Protein AF-A0A2U1NRR4-F1 (afdb_monomer_lite)

Radius of gyration: 27.82 Å; chains: 1; bounding box: 86×65×73 Å

InterPro domains:
  IPR018203 GDP dissociation inhibitor [PTHR11787] (2-171)

Structure (mmCIF, N/CA/C/O backbone):
data_AF-A0A2U1NRR4-F1
#
_entry.id   AF-A0A2U1NRR4-F1
#
loop_
_atom_site.group_PDB
_atom_site.id
_atom_site.type_symbol
_atom_site.label_atom_id
_atom_site.label_alt_id
_atom_site.label_comp_id
_atom_site.label_asym_id
_atom_site.label_entity_id
_atom_site.label_seq_id
_atom_site.pdbx_PDB_ins_code
_atom_site.Cartn_x
_atom_site.Cartn_y
_atom_site.Cartn_z
_atom_site.occupancy
_atom_site.B_iso_or_equiv
_atom_site.auth_seq_id
_atom_site.auth_comp_id
_atom_site.auth_asym_id
_atom_site.auth_atom_id
_atom_site.pdbx_PDB_model_num
ATOM 1 N N . MET A 1 1 ? -24.653 -0.529 11.591 1.00 38.19 1 MET A N 1
ATOM 2 C CA . MET A 1 1 ? -24.290 -0.125 10.221 1.00 38.19 1 MET A CA 1
ATOM 3 C C . MET A 1 1 ? -22.820 -0.426 10.073 1.00 38.19 1 MET A C 1
ATOM 5 O O . MET A 1 1 ? -22.055 0.088 10.875 1.00 38.19 1 MET A O 1
ATOM 9 N N . ASP A 1 2 ? -22.467 -1.340 9.178 1.00 35.09 2 ASP A N 1
ATOM 10 C CA . ASP A 1 2 ? -21.089 -1.775 8.944 1.00 35.09 2 ASP A CA 1
ATOM 11 C C . ASP A 1 2 ? -20.540 -0.966 7.755 1.00 35.09 2 ASP A C 1
ATOM 13 O O . ASP A 1 2 ? -21.009 -1.171 6.633 1.00 35.09 2 ASP A O 1
ATOM 17 N N . PRO A 1 3 ? -19.670 0.042 7.964 1.00 44.41 3 PRO A N 1
ATOM 18 C CA . PRO A 1 3 ? -19.187 0.900 6.893 1.00 44.41 3 PRO A CA 1
ATOM 19 C C . PRO A 1 3 ? -18.000 0.225 6.196 1.00 44.41 3 PRO A C 1
ATOM 21 O O . PRO A 1 3 ? -16.869 0.695 6.279 1.00 44.41 3 PRO A O 1
ATOM 24 N N . SER A 1 4 ? -18.250 -0.897 5.525 1.00 48.47 4 SER A N 1
ATOM 25 C CA . SER A 1 4 ? -17.269 -1.532 4.645 1.00 48.47 4 SER A CA 1
ATOM 26 C C . SER A 1 4 ? -17.690 -1.302 3.199 1.00 48.47 4 SER A C 1
ATOM 28 O O . SER A 1 4 ? -18.737 -1.781 2.763 1.00 48.47 4 SER A O 1
ATOM 30 N N . ILE A 1 5 ? -16.892 -0.537 2.452 1.00 54.38 5 ILE A N 1
ATOM 31 C CA . ILE A 1 5 ? -17.060 -0.394 1.006 1.00 54.38 5 ILE A CA 1
ATOM 32 C C . ILE A 1 5 ? -16.056 -1.310 0.311 1.00 54.38 5 ILE A C 1
ATOM 34 O O . ILE A 1 5 ? -14.844 -1.162 0.450 1.00 54.38 5 ILE A O 1
ATOM 38 N N . THR A 1 6 ? -16.571 -2.286 -0.432 1.00 40.97 6 THR A N 1
ATOM 39 C CA . THR A 1 6 ? -15.761 -3.117 -1.326 1.00 40.97 6 THR A CA 1
ATOM 40 C C . THR A 1 6 ? -15.801 -2.474 -2.705 1.00 40.97 6 THR A C 1
ATOM 42 O O . THR A 1 6 ? -16.847 -2.464 -3.351 1.00 40.97 6 THR A O 1
ATOM 45 N N . ILE A 1 7 ? -14.680 -1.904 -3.150 1.00 46.81 7 ILE A N 1
ATOM 46 C CA . ILE A 1 7 ? -14.562 -1.368 -4.509 1.00 46.81 7 ILE A CA 1
ATOM 47 C C . ILE A 1 7 ? -14.253 -2.546 -5.433 1.00 46.81 7 ILE A C 1
ATOM 49 O O . ILE A 1 7 ? -13.128 -3.041 -5.475 1.00 46.81 7 ILE A O 1
ATOM 53 N N . THR A 1 8 ? -15.261 -3.032 -6.156 1.00 34.28 8 THR A N 1
ATOM 54 C CA . THR A 1 8 ? -15.055 -4.005 -7.233 1.00 34.28 8 THR A CA 1
ATOM 55 C C . THR A 1 8 ? -14.392 -3.308 -8.421 1.00 34.28 8 THR A C 1
ATOM 57 O O . THR A 1 8 ? -14.951 -2.318 -8.903 1.00 34.28 8 THR A O 1
ATOM 60 N N . PRO A 1 9 ? -13.243 -3.788 -8.929 1.00 43.78 9 PRO A N 1
ATOM 61 C CA . PRO A 1 9 ? -12.701 -3.272 -10.177 1.00 43.78 9 PRO A CA 1
ATOM 62 C C . PRO A 1 9 ? -13.700 -3.554 -11.307 1.00 43.78 9 PRO A C 1
ATOM 64 O O . PRO A 1 9 ? -14.216 -4.668 -11.421 1.00 43.78 9 PRO A O 1
ATOM 67 N N . SER A 1 10 ? -14.003 -2.540 -12.122 1.00 40.94 10 SER A N 1
ATOM 68 C CA . SER A 1 10 ? -14.846 -2.717 -13.308 1.00 40.94 10 SER A CA 1
ATOM 69 C C . SER A 1 10 ? -14.245 -3.778 -14.235 1.00 40.94 10 SER A C 1
ATOM 71 O O . SER A 1 10 ? -13.022 -3.807 -14.401 1.00 40.94 10 SER A O 1
ATOM 73 N N . PRO A 1 11 ? -15.071 -4.619 -14.887 1.00 45.31 11 PRO A N 1
ATOM 74 C CA . PRO A 1 11 ? -14.585 -5.475 -15.955 1.00 45.31 11 PRO A CA 1
ATOM 75 C C . PRO A 1 11 ? -14.023 -4.569 -17.053 1.00 45.31 11 PRO A C 1
ATOM 77 O O . PRO A 1 11 ? -14.716 -3.695 -17.577 1.00 45.31 11 PRO A O 1
ATOM 80 N N . VAL A 1 12 ? -12.740 -4.741 -17.358 1.00 41.00 12 VAL A N 1
ATOM 81 C CA . VAL A 1 12 ? -12.090 -4.045 -18.464 1.00 41.00 12 VAL A CA 1
ATOM 82 C C . VAL A 1 12 ? -12.722 -4.581 -19.744 1.00 41.00 12 VAL A C 1
ATOM 84 O O . VAL A 1 12 ? -12.382 -5.669 -20.205 1.00 41.00 12 VAL A O 1
ATOM 87 N N . ASN A 1 13 ? -13.677 -3.839 -20.305 1.00 44.50 13 ASN A N 1
ATOM 88 C CA . ASN A 1 13 ? -14.057 -4.038 -21.695 1.00 44.50 13 ASN A CA 1
ATOM 89 C C . ASN A 1 13 ? -12.800 -3.824 -22.536 1.00 44.50 13 ASN A C 1
ATOM 91 O O . ASN A 1 13 ? -12.160 -2.774 -22.454 1.00 44.50 13 ASN A O 1
ATOM 95 N N . SER A 1 14 ? -12.440 -4.841 -23.314 1.00 42.47 14 SER A N 1
ATOM 96 C CA . SER A 1 14 ? -11.359 -4.775 -24.289 1.00 42.47 14 SER A CA 1
ATOM 97 C C . SER A 1 14 ? -11.594 -3.556 -25.190 1.00 42.47 14 SER A C 1
ATOM 99 O O . SER A 1 14 ? -12.669 -3.469 -25.793 1.00 42.47 14 SER A O 1
ATOM 101 N N . PRO A 1 15 ? -10.657 -2.596 -25.289 1.00 42.88 15 PRO A N 1
ATOM 102 C CA . PRO A 1 15 ? -10.798 -1.543 -26.272 1.00 42.88 15 PRO A CA 1
ATOM 103 C C . PRO A 1 15 ? -10.695 -2.190 -27.650 1.00 42.88 15 PRO A C 1
ATOM 105 O O . PRO A 1 15 ? -9.814 -3.017 -27.891 1.00 42.88 15 PRO A O 1
ATOM 108 N N . SER A 1 16 ? -11.622 -1.806 -28.525 1.00 46.78 16 SER A N 1
ATOM 109 C CA . SER A 1 16 ? -11.531 -1.994 -29.969 1.00 46.78 16 SER A CA 1
ATOM 110 C C . SER A 1 16 ? -10.100 -1.745 -30.447 1.00 46.78 16 SER A C 1
ATOM 112 O O . SER A 1 16 ? -9.434 -0.828 -29.962 1.00 46.78 16 SER A O 1
ATOM 114 N N . GLU A 1 17 ? -9.656 -2.583 -31.380 1.00 48.56 17 GLU A N 1
ATOM 115 C CA . GLU A 1 17 ? -8.332 -2.555 -31.995 1.00 48.56 17 GLU A CA 1
ATOM 116 C C . GLU A 1 17 ? -7.900 -1.117 -32.353 1.00 48.56 17 GLU A C 1
ATOM 118 O O . GLU A 1 17 ? -8.705 -0.321 -32.836 1.00 48.56 17 GLU A O 1
ATOM 123 N N . ASP A 1 18 ? -6.609 -0.834 -32.130 1.00 44.69 18 ASP A N 1
ATOM 124 C CA . ASP A 1 18 ? -5.823 0.250 -32.753 1.00 44.69 18 ASP A CA 1
ATOM 125 C C . ASP A 1 18 ? -5.482 1.536 -31.959 1.00 44.69 18 ASP A C 1
ATOM 127 O O . ASP A 1 18 ? -5.162 2.568 -32.543 1.00 44.69 18 ASP A O 1
ATOM 131 N N . ILE A 1 19 ? -5.428 1.489 -30.617 1.00 43.53 19 ILE A N 1
ATOM 132 C CA . ILE A 1 19 ? -4.768 2.555 -29.806 1.00 43.53 19 ILE A CA 1
ATOM 133 C C . ILE A 1 19 ? -3.650 2.010 -28.892 1.00 43.53 19 ILE A C 1
ATOM 135 O O . ILE A 1 19 ? -2.773 2.746 -28.435 1.00 43.53 19 ILE A O 1
ATOM 139 N N . SER A 1 20 ? -3.596 0.692 -28.684 1.00 47.47 20 SER A N 1
ATOM 140 C CA . SER A 1 20 ? -2.577 0.020 -27.860 1.00 47.47 20 SER A CA 1
ATOM 141 C C . SER A 1 20 ? -1.158 0.083 -28.441 1.00 47.47 20 SER A C 1
ATOM 143 O O . SER A 1 20 ? -0.197 -0.215 -27.739 1.00 47.47 20 SER A O 1
ATOM 145 N N . ASN A 1 21 ? -1.011 0.477 -29.709 1.00 44.78 21 ASN A N 1
ATOM 146 C CA . ASN A 1 21 ? 0.288 0.592 -30.377 1.00 44.78 21 ASN A CA 1
ATOM 147 C C . ASN A 1 21 ? 1.021 1.911 -30.069 1.00 44.78 21 ASN A C 1
ATOM 149 O O . ASN A 1 21 ? 2.222 2.000 -30.314 1.00 44.78 21 ASN A O 1
ATOM 153 N N . VAL A 1 22 ? 0.336 2.923 -29.519 1.00 50.59 22 VAL A N 1
ATOM 154 C CA . VAL A 1 22 ? 0.950 4.227 -29.192 1.00 50.59 22 VAL A CA 1
ATOM 155 C C . VAL A 1 22 ? 1.532 4.240 -27.776 1.00 50.59 22 VAL A C 1
ATOM 157 O O . VAL A 1 22 ? 2.585 4.829 -27.541 1.00 50.59 22 VAL A O 1
ATOM 160 N N . PHE A 1 23 ? 0.899 3.528 -26.842 1.00 50.44 23 PHE A N 1
ATOM 161 C CA . PHE A 1 23 ? 1.363 3.399 -25.464 1.00 50.44 23 PHE A CA 1
ATOM 162 C C . PHE A 1 23 ? 1.611 1.928 -25.166 1.00 50.44 23 PHE A C 1
ATOM 164 O O . PHE A 1 23 ? 0.695 1.189 -24.810 1.00 50.44 23 PHE A O 1
ATOM 171 N N . LYS A 1 24 ? 2.864 1.494 -25.309 1.00 56.12 24 LYS A N 1
ATOM 172 C CA . LYS A 1 24 ? 3.283 0.168 -24.859 1.00 56.12 24 LYS A CA 1
ATOM 173 C C . LYS A 1 24 ? 3.300 0.167 -23.328 1.00 56.12 24 LYS A C 1
ATOM 175 O O . LYS A 1 24 ? 4.348 0.334 -22.723 1.00 56.12 24 LYS A O 1
ATOM 180 N N . VAL A 1 25 ? 2.131 0.056 -22.699 1.00 58.25 25 VAL A N 1
ATOM 181 C CA . VAL A 1 25 ? 2.028 -0.134 -21.248 1.00 58.25 25 VAL A CA 1
ATOM 182 C C . VAL A 1 25 ? 2.848 -1.378 -20.900 1.00 58.25 25 VAL A C 1
ATOM 184 O O . VAL A 1 25 ? 2.740 -2.399 -21.585 1.00 58.25 25 VAL A O 1
ATOM 187 N N . GLY A 1 26 ? 3.739 -1.262 -19.913 1.00 64.00 26 GLY A N 1
ATOM 188 C CA . GLY A 1 26 ? 4.578 -2.382 -19.496 1.00 64.00 26 GLY A CA 1
ATOM 189 C C . GLY A 1 26 ? 3.736 -3.554 -18.999 1.00 64.00 26 GLY A C 1
ATOM 190 O O . GLY A 1 26 ? 2.552 -3.406 -18.689 1.00 64.00 26 GLY A O 1
ATOM 191 N N . GLY A 1 27 ? 4.336 -4.744 -18.970 1.00 75.69 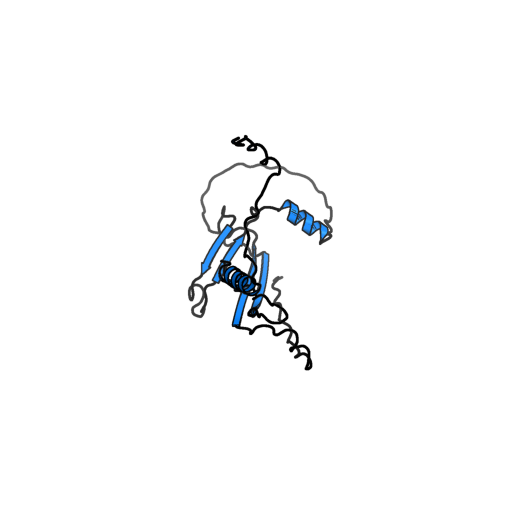27 GLY A N 1
ATOM 192 C CA . GLY A 1 27 ? 3.643 -5.945 -18.515 1.00 75.69 27 GLY A CA 1
ATOM 193 C C . GLY A 1 27 ? 3.149 -5.803 -17.073 1.00 75.69 27 GLY A C 1
ATOM 194 O O . GLY A 1 27 ? 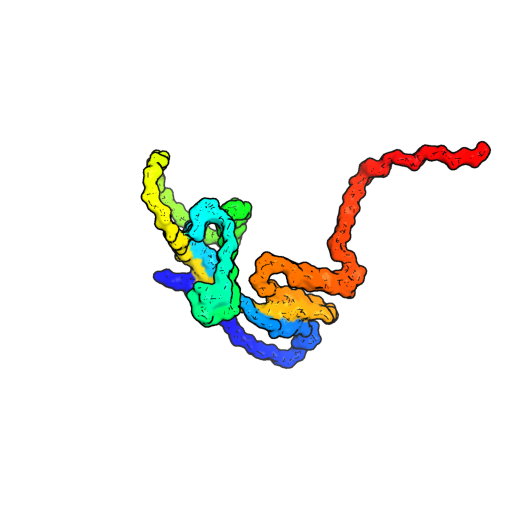3.731 -5.066 -16.275 1.00 75.69 27 GLY A O 1
ATOM 195 N N . VAL A 1 28 ? 2.077 -6.525 -16.737 1.00 80.25 28 VAL A N 1
ATOM 196 C CA . VAL A 1 28 ? 1.676 -6.714 -15.339 1.00 80.25 28 VAL A CA 1
ATOM 197 C C . VAL A 1 28 ? 2.564 -7.792 -14.716 1.00 80.25 28 VAL A C 1
ATOM 199 O O . VAL A 1 28 ? 2.517 -8.951 -15.128 1.00 80.25 28 VAL A O 1
ATOM 202 N N . SER A 1 29 ? 3.401 -7.413 -13.753 1.00 83.12 29 SER A N 1
ATOM 203 C CA . SER A 1 29 ? 4.379 -8.303 -13.109 1.00 83.12 29 SER A CA 1
ATOM 204 C C . SER A 1 29 ? 3.857 -8.944 -11.821 1.00 83.12 29 SER A C 1
ATOM 206 O O . SER A 1 29 ? 4.423 -9.918 -11.326 1.00 83.12 29 SER A O 1
ATOM 208 N N . GLY A 1 30 ? 2.743 -8.440 -11.287 1.00 88.56 30 GLY A N 1
ATOM 209 C CA . GLY A 1 30 ? 2.141 -8.939 -10.058 1.00 88.56 30 GLY A CA 1
ATOM 210 C C . GLY A 1 30 ? 0.982 -8.077 -9.574 1.00 88.56 30 GLY A C 1
ATOM 211 O O . GLY A 1 30 ? 0.457 -7.239 -10.307 1.00 88.56 30 GLY A O 1
ATOM 212 N N . LYS A 1 31 ? 0.574 -8.303 -8.323 1.00 90.38 31 LYS A N 1
ATOM 213 C CA . LYS A 1 31 ? -0.467 -7.533 -7.636 1.00 90.38 31 LYS A CA 1
ATOM 214 C C . LYS A 1 31 ? -0.051 -7.273 -6.191 1.00 90.38 31 LYS A C 1
ATOM 216 O O . LYS A 1 31 ? 0.544 -8.150 -5.565 1.00 90.38 31 LYS A O 1
ATOM 221 N N . VAL A 1 32 ? -0.423 -6.119 -5.649 1.00 91.31 32 VAL A N 1
ATOM 222 C CA . VAL A 1 32 ? -0.228 -5.756 -4.239 1.00 91.31 32 VAL A CA 1
ATOM 223 C C . VAL A 1 32 ? -1.575 -5.409 -3.620 1.00 91.31 32 VAL A C 1
ATOM 225 O O . VAL A 1 32 ? -2.383 -4.706 -4.221 1.00 91.31 32 VAL A O 1
ATOM 228 N N . ALA A 1 33 ? -1.837 -5.923 -2.420 1.00 92.44 33 ALA A N 1
ATOM 229 C CA . ALA A 1 33 ? -3.032 -5.592 -1.654 1.00 92.44 33 ALA A CA 1
ATOM 230 C C . ALA A 1 33 ? -2.719 -4.485 -0.644 1.00 92.44 33 ALA A C 1
ATOM 232 O O . ALA A 1 33 ? -1.818 -4.633 0.183 1.00 92.44 33 ALA A O 1
ATOM 233 N N . HIS A 1 34 ? -3.485 -3.400 -0.688 1.00 92.75 34 HIS A N 1
ATOM 234 C CA . HIS A 1 34 ? -3.367 -2.267 0.224 1.00 92.75 34 HIS A CA 1
ATOM 235 C C . HIS A 1 34 ? -4.601 -2.178 1.122 1.00 92.75 34 HIS A C 1
ATOM 237 O O . HIS A 1 34 ? -5.734 -2.371 0.676 1.00 92.75 34 HIS A O 1
ATOM 243 N N . GLY A 1 35 ? -4.370 -1.868 2.398 1.00 93.19 35 GLY A N 1
ATOM 244 C CA . GLY A 1 35 ? -5.413 -1.617 3.386 1.00 93.19 35 GLY A CA 1
ATOM 245 C C . GLY A 1 35 ? -5.199 -0.263 4.050 1.00 93.19 35 GLY A C 1
ATOM 246 O O . GLY A 1 35 ? -4.088 0.051 4.473 1.00 93.19 35 GLY A O 1
ATOM 247 N N . ILE A 1 36 ? -6.262 0.529 4.151 1.00 93.50 36 ILE A N 1
ATOM 248 C CA . ILE A 1 36 ? -6.278 1.796 4.884 1.00 93.50 36 ILE A CA 1
ATOM 249 C C . ILE A 1 36 ? -7.265 1.641 6.032 1.00 93.50 36 ILE A C 1
ATOM 251 O O . ILE A 1 36 ? -8.398 1.216 5.813 1.00 93.50 36 ILE A O 1
ATOM 255 N N . CYS A 1 37 ? -6.843 1.997 7.243 1.00 92.00 37 CYS A N 1
ATOM 256 C CA . CYS A 1 37 ? -7.669 1.940 8.444 1.00 92.00 37 CYS A CA 1
ATOM 257 C C . CYS A 1 37 ? -7.595 3.276 9.186 1.00 92.00 37 CYS A C 1
ATOM 259 O O . CYS A 1 37 ? -6.506 3.791 9.430 1.00 92.00 37 CYS A O 1
ATOM 261 N N . ILE A 1 38 ? -8.748 3.799 9.599 1.00 91.69 38 ILE A N 1
ATOM 262 C CA . ILE A 1 38 ? -8.851 4.927 10.528 1.00 91.69 38 ILE A CA 1
ATOM 263 C C . ILE A 1 38 ? -9.298 4.363 11.873 1.00 91.69 38 ILE A C 1
ATOM 265 O O . ILE A 1 38 ? -10.329 3.693 11.959 1.00 91.69 38 ILE A O 1
ATOM 269 N N . THR A 1 39 ? -8.535 4.627 12.930 1.00 89.38 39 THR A N 1
ATOM 270 C CA . THR A 1 39 ? -8.819 4.152 14.290 1.00 89.38 39 THR A CA 1
ATOM 271 C C . THR A 1 39 ? -9.038 5.320 15.249 1.00 89.38 39 THR A C 1
ATOM 273 O O . THR A 1 39 ? -8.512 6.413 15.049 1.00 89.38 39 THR A O 1
ATOM 276 N N . LYS A 1 40 ? -9.816 5.100 16.319 1.00 86.50 40 LYS A N 1
ATOM 277 C CA . LYS A 1 40 ? -10.020 6.114 17.377 1.00 86.50 40 LYS A CA 1
ATOM 278 C C . LYS A 1 40 ? -8.750 6.410 18.176 1.00 86.50 40 LYS A C 1
ATOM 280 O O . LYS A 1 40 ? -8.617 7.488 18.744 1.00 86.50 40 LYS A O 1
ATOM 285 N N . SER A 1 41 ? -7.856 5.431 18.266 1.00 84.50 41 SER A N 1
ATOM 286 C CA . SER A 1 41 ? -6.654 5.473 19.090 1.00 84.50 41 SER A CA 1
ATOM 287 C C . SER A 1 41 ? -5.479 4.787 18.392 1.00 84.50 41 SER A C 1
ATOM 289 O O . SER A 1 41 ? -5.649 4.070 17.404 1.00 84.50 41 SER A O 1
ATOM 291 N N . SER A 1 42 ? -4.278 5.028 18.915 1.00 83.75 42 SER A N 1
ATOM 292 C CA . SER A 1 42 ? -3.051 4.341 18.506 1.00 83.75 42 SER A CA 1
ATOM 293 C C . SER A 1 42 ? -3.055 2.881 18.971 1.00 83.75 42 SER A C 1
ATOM 295 O O . SER A 1 42 ? -3.541 2.590 20.063 1.00 83.75 42 SER A O 1
ATOM 297 N N . LEU A 1 43 ? -2.459 1.990 18.172 1.00 84.12 43 LEU A N 1
ATOM 298 C CA . LEU A 1 43 ? -2.134 0.596 18.492 1.00 84.12 43 LEU A CA 1
ATOM 299 C C . LEU A 1 43 ? -1.393 0.481 19.818 1.00 84.12 43 LEU A C 1
ATOM 301 O O . LEU A 1 43 ? -1.661 -0.437 20.582 1.00 84.12 43 LEU A O 1
ATOM 305 N N . LYS A 1 44 ? -0.494 1.430 20.097 1.00 81.25 44 LYS A N 1
ATOM 306 C CA . LYS A 1 44 ? 0.213 1.511 21.370 1.00 81.25 44 LYS A CA 1
ATOM 307 C C . LYS A 1 44 ? 0.099 2.922 21.946 1.00 81.25 44 LYS A C 1
ATOM 309 O O . LYS A 1 44 ? 0.492 3.882 21.273 1.00 81.25 44 LYS A O 1
ATOM 314 N N . PRO A 1 45 ? -0.397 3.076 23.188 1.00 78.00 45 PRO A N 1
ATOM 315 C CA . PRO A 1 45 ? -0.466 4.377 23.839 1.00 78.00 45 PRO A CA 1
ATOM 316 C C . PRO A 1 45 ? 0.878 5.111 23.768 1.00 78.00 45 PRO A C 1
ATOM 318 O O . PRO A 1 45 ? 1.935 4.500 23.919 1.00 78.00 45 PRO A O 1
ATOM 321 N N . ASN A 1 46 ? 0.829 6.423 23.536 1.00 79.19 46 ASN A N 1
ATOM 322 C CA . ASN A 1 46 ? 1.994 7.315 23.454 1.00 79.19 46 ASN A CA 1
ATOM 323 C C . ASN A 1 46 ? 2.960 7.072 22.280 1.00 79.19 46 ASN A C 1
ATOM 325 O O . ASN A 1 46 ? 4.005 7.714 22.220 1.00 79.19 46 ASN A O 1
ATOM 329 N N . ILE A 1 47 ? 2.618 6.205 21.321 1.00 81.75 47 ILE A N 1
ATOM 330 C CA . ILE A 1 47 ? 3.361 6.072 20.063 1.00 81.75 47 ILE A CA 1
ATOM 331 C C . ILE A 1 47 ? 2.556 6.723 18.943 1.00 81.75 47 ILE A C 1
ATOM 333 O O . ILE A 1 47 ? 1.423 6.319 18.670 1.00 81.75 47 ILE A O 1
ATOM 337 N N . SER A 1 48 ? 3.135 7.745 18.309 1.00 80.56 48 SER A N 1
ATOM 338 C CA . SER A 1 48 ? 2.526 8.448 17.180 1.00 80.56 48 SER A CA 1
ATOM 339 C C . SER A 1 48 ? 2.695 7.661 15.885 1.00 80.56 48 SER A C 1
ATOM 341 O O . SER A 1 48 ? 1.708 7.442 15.196 1.00 80.56 48 SER A O 1
ATOM 343 N N . SER A 1 49 ? 3.893 7.174 15.570 1.00 87.25 49 SER A N 1
ATOM 344 C CA . SER A 1 49 ? 4.150 6.346 14.391 1.00 87.25 49 SER A CA 1
ATOM 345 C C . SER A 1 49 ? 4.829 5.033 14.760 1.00 87.25 49 SER A C 1
ATOM 347 O O . SER A 1 49 ? 5.747 4.993 15.577 1.00 87.25 49 SER A O 1
ATOM 349 N N . CYS A 1 50 ? 4.367 3.935 14.168 1.00 88.94 50 CYS A N 1
ATOM 350 C CA . CYS A 1 50 ? 5.018 2.638 14.307 1.00 88.94 50 CYS A CA 1
ATOM 351 C C . CYS A 1 50 ? 4.823 1.789 13.057 1.00 88.94 50 CYS A C 1
ATOM 353 O O . CYS A 1 50 ? 3.827 1.920 12.347 1.00 88.94 50 CYS A O 1
ATOM 355 N N . LEU A 1 51 ? 5.787 0.905 12.820 1.00 90.75 51 LEU A N 1
ATOM 356 C CA . LEU A 1 51 ? 5.708 -0.130 11.806 1.00 90.75 51 LEU A CA 1
ATOM 357 C C . LEU A 1 51 ? 5.571 -1.483 12.501 1.00 90.75 51 LEU A C 1
ATOM 359 O O . LEU A 1 51 ? 6.405 -1.845 13.331 1.00 90.75 51 LEU A O 1
ATOM 363 N N . VAL A 1 52 ? 4.535 -2.230 12.139 1.00 91.31 52 VAL A N 1
ATOM 364 C CA . VAL A 1 52 ? 4.330 -3.613 12.570 1.00 91.31 52 VAL A CA 1
ATOM 365 C C . VAL A 1 52 ? 4.469 -4.519 11.356 1.00 91.31 52 VAL A C 1
ATOM 367 O O . VAL A 1 52 ? 3.901 -4.247 10.299 1.00 91.31 52 VAL A O 1
ATOM 370 N N . ILE A 1 53 ? 5.238 -5.593 11.509 1.00 93.56 53 ILE A N 1
ATOM 371 C CA . ILE A 1 53 ? 5.517 -6.553 10.444 1.00 93.56 53 ILE A CA 1
ATOM 372 C C . ILE A 1 53 ? 4.976 -7.904 10.885 1.00 93.56 53 ILE A C 1
ATOM 374 O O . ILE A 1 53 ? 5.346 -8.408 11.944 1.00 93.56 53 ILE A O 1
ATOM 378 N N . TYR A 1 54 ? 4.129 -8.490 10.049 1.00 94.31 54 TYR A N 1
ATOM 379 C CA . TYR A 1 54 ? 3.606 -9.840 10.201 1.00 94.31 54 TYR A CA 1
ATOM 380 C C . TYR A 1 54 ? 4.258 -10.736 9.143 1.00 94.31 54 TYR A C 1
ATOM 382 O O . TYR A 1 54 ? 3.835 -10.694 7.984 1.00 94.31 54 TYR A O 1
ATOM 390 N N . PRO A 1 55 ? 5.286 -11.534 9.493 1.00 95.19 55 PRO A N 1
ATOM 391 C CA . PRO A 1 55 ? 5.953 -12.439 8.556 1.00 95.19 55 PRO A CA 1
ATOM 392 C C . PRO A 1 55 ? 4.994 -13.478 7.947 1.00 95.19 55 PRO A C 1
ATOM 394 O O . PRO A 1 55 ? 3.901 -13.689 8.488 1.00 95.19 55 PRO A O 1
ATOM 397 N N . PRO A 1 56 ? 5.393 -14.183 6.872 1.00 95.00 56 PRO A N 1
ATOM 398 C CA . PRO A 1 56 ? 4.593 -15.260 6.305 1.00 95.00 56 PRO A CA 1
ATOM 399 C C . PRO A 1 56 ? 4.210 -16.282 7.376 1.00 95.00 56 PRO A C 1
ATOM 401 O O . PRO A 1 56 ? 5.032 -16.657 8.216 1.00 95.00 56 PRO A O 1
ATOM 404 N N . ARG A 1 57 ? 2.962 -16.745 7.320 1.00 95.25 57 ARG A N 1
ATOM 405 C CA . ARG A 1 57 ? 2.361 -17.714 8.250 1.00 95.25 57 ARG A CA 1
ATOM 406 C C . ARG A 1 57 ? 2.186 -17.238 9.702 1.00 95.25 57 ARG A C 1
ATOM 408 O O . ARG A 1 57 ? 1.899 -18.064 10.563 1.00 95.25 57 ARG A O 1
ATOM 415 N N . SER A 1 58 ? 2.350 -15.943 9.998 1.00 95.81 58 SER A N 1
ATOM 416 C CA . SER A 1 58 ? 2.205 -15.415 11.370 1.00 95.81 58 SER A CA 1
ATOM 417 C C . SER A 1 58 ? 0.759 -15.118 11.781 1.00 95.81 58 SER A C 1
ATOM 419 O O . SER A 1 58 ? 0.428 -15.277 12.954 1.00 95.81 58 SER A O 1
ATOM 421 N N . LEU A 1 59 ? -0.103 -14.706 10.843 1.00 92.62 59 LEU A N 1
ATOM 422 C CA . LEU A 1 59 ? -1.520 -14.424 11.110 1.00 92.62 59 LEU A CA 1
ATOM 423 C C . LEU A 1 59 ? -2.426 -15.603 10.745 1.00 92.62 59 LEU A C 1
ATOM 425 O O . LEU A 1 59 ? -3.339 -15.937 11.496 1.00 92.62 59 LEU A O 1
ATOM 429 N N . TYR A 1 60 ? -2.158 -16.242 9.604 1.00 91.94 60 TYR A N 1
ATOM 430 C CA . TYR A 1 60 ? -2.911 -17.391 9.098 1.00 91.94 60 TYR A CA 1
ATOM 431 C C . TYR A 1 60 ? -1.949 -18.411 8.481 1.00 91.94 60 TYR A C 1
ATOM 433 O O . TYR A 1 60 ? -0.968 -17.989 7.866 1.00 91.94 60 TYR A O 1
ATOM 441 N N . PRO A 1 61 ? -2.219 -19.729 8.564 1.00 92.69 61 PRO A N 1
ATOM 442 C CA . PRO A 1 61 ? -1.354 -20.754 7.971 1.00 92.69 61 PRO A CA 1
ATOM 443 C C . PRO A 1 61 ? -1.072 -20.553 6.474 1.00 92.69 61 PRO A C 1
ATOM 445 O O . PRO A 1 61 ? 0.041 -20.817 6.027 1.00 92.69 61 PRO A O 1
ATOM 448 N N . ASP A 1 62 ? -2.044 -20.019 5.730 1.00 94.31 62 ASP A N 1
ATOM 449 C CA . ASP A 1 62 ? -1.965 -19.823 4.276 1.00 94.31 62 ASP A CA 1
ATOM 450 C C . ASP A 1 62 ? -1.363 -18.465 3.868 1.00 94.31 62 ASP A C 1
ATOM 452 O O . ASP A 1 62 ? -1.269 -18.141 2.684 1.00 94.31 62 ASP A O 1
ATOM 456 N N . GLN A 1 63 ? -0.945 -17.637 4.832 1.00 91.38 63 GLN A N 1
ATOM 457 C CA . GLN A 1 63 ? -0.338 -16.336 4.559 1.00 91.38 63 GLN A CA 1
ATOM 458 C C . GLN A 1 63 ? 1.044 -16.517 3.903 1.00 91.38 63 GLN A C 1
ATOM 460 O O . GLN A 1 63 ? 2.052 -16.699 4.591 1.00 91.38 63 GLN A O 1
ATOM 465 N N . ALA A 1 64 ? 1.098 -16.430 2.572 1.00 90.81 64 ALA A N 1
ATOM 466 C CA . ALA A 1 64 ? 2.322 -16.621 1.790 1.00 90.81 64 ALA A CA 1
ATOM 467 C C . ALA A 1 64 ? 3.293 -15.422 1.827 1.00 90.81 64 ALA A C 1
ATOM 469 O O . ALA A 1 64 ? 4.492 -15.603 1.621 1.00 90.81 64 ALA A O 1
ATOM 470 N N . THR A 1 65 ? 2.802 -14.209 2.100 1.00 90.06 65 THR A N 1
ATOM 471 C CA . THR A 1 65 ? 3.582 -12.959 2.054 1.00 90.06 65 THR A CA 1
ATOM 472 C C . THR A 1 65 ? 3.584 -12.225 3.397 1.00 90.06 65 THR A C 1
ATOM 474 O O . THR A 1 65 ? 2.688 -12.398 4.225 1.00 90.06 65 THR A O 1
ATOM 477 N N . SER A 1 66 ? 4.602 -11.394 3.634 1.00 91.88 66 SER A N 1
ATOM 478 C CA . SER A 1 66 ? 4.623 -10.497 4.796 1.00 91.88 66 SER A CA 1
ATOM 479 C C . SER A 1 66 ? 3.550 -9.415 4.668 1.00 91.88 66 SER A C 1
ATOM 481 O O . SER A 1 66 ? 3.359 -8.865 3.584 1.00 91.88 66 SER A O 1
ATOM 483 N N . ILE A 1 67 ? 2.899 -9.069 5.779 1.00 92.69 67 ILE A N 1
ATOM 484 C CA . ILE A 1 67 ? 1.990 -7.919 5.867 1.00 92.69 67 ILE A CA 1
ATOM 485 C C . ILE A 1 67 ? 2.664 -6.827 6.689 1.00 92.69 67 ILE A C 1
ATOM 487 O O . ILE A 1 67 ? 3.196 -7.084 7.770 1.00 92.69 67 ILE A O 1
ATOM 491 N N . TRP A 1 68 ? 2.617 -5.605 6.173 1.00 92.06 68 TRP A N 1
ATOM 492 C CA . TRP A 1 68 ? 3.250 -4.435 6.765 1.00 92.06 68 TRP A CA 1
ATOM 493 C C . TRP A 1 68 ? 2.165 -3.443 7.160 1.00 92.06 68 TRP A C 1
ATOM 495 O O . TRP A 1 68 ? 1.319 -3.084 6.342 1.00 92.06 68 TRP A O 1
ATOM 505 N N . VAL A 1 69 ? 2.174 -3.012 8.416 1.00 92.25 69 VAL A N 1
ATOM 506 C CA . VAL A 1 69 ? 1.205 -2.053 8.949 1.00 92.25 69 VAL A CA 1
ATOM 507 C C . VAL A 1 69 ? 1.963 -0.834 9.439 1.00 92.25 69 VAL A C 1
ATOM 509 O O . VAL A 1 69 ? 2.656 -0.895 10.453 1.00 92.25 69 VAL A O 1
ATOM 512 N N . LEU A 1 70 ? 1.827 0.273 8.713 1.00 91.31 70 LEU A N 1
ATOM 513 C CA . LEU A 1 70 ? 2.353 1.570 9.112 1.00 91.31 70 LEU A CA 1
ATOM 514 C C . LEU A 1 70 ? 1.238 2.381 9.770 1.00 91.31 70 LEU A C 1
ATOM 516 O O . LEU A 1 70 ? 0.281 2.789 9.114 1.00 91.31 70 LEU A O 1
ATOM 520 N N . GLN A 1 71 ? 1.370 2.630 11.066 1.00 90.44 71 GLN A N 1
ATOM 521 C CA . GLN A 1 71 ? 0.502 3.561 11.763 1.00 90.44 71 GLN A CA 1
ATOM 522 C C . GLN A 1 71 ? 1.091 4.966 11.711 1.00 90.44 71 GLN A C 1
ATOM 524 O O . GLN A 1 71 ? 2.261 5.167 12.039 1.00 90.44 71 GLN A O 1
ATOM 529 N N . LEU A 1 72 ? 0.240 5.942 11.400 1.00 89.19 72 LEU A N 1
ATOM 530 C CA . LEU A 1 72 ? 0.555 7.362 11.451 1.00 89.19 72 LEU A CA 1
ATOM 531 C C . LEU A 1 72 ? -0.448 8.064 12.371 1.00 89.19 72 LEU A C 1
ATOM 533 O O . LEU A 1 72 ? -1.653 8.062 12.132 1.00 89.19 72 LEU A O 1
ATOM 537 N N . GLY A 1 73 ? 0.051 8.631 13.460 1.00 82.81 73 GLY A N 1
ATOM 538 C CA . GLY A 1 73 ? -0.715 9.403 14.428 1.00 82.81 73 GLY A CA 1
ATOM 539 C C . GLY A 1 73 ? -0.693 10.889 14.093 1.00 82.81 73 GLY A C 1
ATOM 540 O O . GLY A 1 73 ? 0.146 11.369 13.334 1.00 82.81 73 GLY A O 1
ATOM 541 N N . SER A 1 74 ? -1.576 11.656 14.728 1.00 72.44 74 SER A N 1
ATOM 542 C CA . SER A 1 74 ? -1.816 13.066 14.387 1.00 72.44 74 SER A CA 1
ATOM 543 C C . SER A 1 74 ? -0.691 14.057 14.737 1.00 72.44 74 SER A C 1
ATOM 545 O O . SER A 1 74 ? -0.956 15.253 14.814 1.00 72.44 74 SER A O 1
ATOM 547 N N . ASN A 1 75 ? 0.508 13.575 15.074 1.00 67.38 75 ASN A N 1
ATOM 548 C CA . ASN A 1 75 ? 1.676 14.409 15.378 1.00 67.38 75 ASN A CA 1
ATOM 549 C C . ASN A 1 75 ? 2.504 14.704 14.113 1.00 67.38 75 ASN A C 1
ATOM 551 O O . ASN A 1 75 ? 3.222 15.694 14.071 1.00 67.38 75 ASN A O 1
ATOM 555 N N . ILE A 1 76 ? 2.348 13.899 13.055 1.00 60.41 76 ILE A N 1
ATOM 556 C CA . ILE A 1 76 ? 2.861 14.259 11.730 1.00 60.41 76 ILE A CA 1
ATOM 557 C C . ILE A 1 76 ? 2.147 15.549 11.324 1.00 60.41 76 ILE A C 1
ATOM 559 O O . ILE A 1 76 ? 0.919 15.612 11.344 1.00 60.41 76 ILE A O 1
ATOM 563 N N . ALA A 1 77 ? 2.945 16.597 11.136 1.00 56.03 77 ALA A N 1
ATOM 564 C CA . ALA A 1 77 ? 2.530 17.986 11.045 1.00 56.03 77 ALA A CA 1
ATOM 565 C C . ALA A 1 77 ? 1.322 18.203 10.115 1.00 56.03 77 ALA A C 1
ATOM 567 O O . ALA A 1 77 ? 1.133 17.470 9.154 1.00 56.03 77 ALA A O 1
ATOM 568 N N . GLU A 1 78 ? 0.568 19.274 10.399 1.00 55.56 78 GLU A N 1
ATOM 569 C CA . GLU A 1 78 ? -0.499 19.854 9.561 1.00 55.56 78 GLU A CA 1
ATOM 570 C C . GLU A 1 78 ? -1.960 19.512 9.884 1.00 55.56 78 GLU A C 1
ATOM 572 O O . GLU A 1 78 ? -2.837 19.635 9.035 1.00 55.56 78 GLU A O 1
ATOM 577 N N . LYS A 1 79 ? -2.303 19.251 11.151 1.00 59.06 79 LYS A N 1
ATOM 578 C CA . LYS A 1 79 ? -3.719 19.275 11.583 1.00 59.06 79 LYS A CA 1
ATOM 579 C C . LYS A 1 79 ? -4.465 20.550 11.144 1.00 59.06 79 LYS A C 1
ATOM 581 O O . LYS A 1 79 ? -5.635 20.478 10.794 1.00 59.06 79 LYS A O 1
ATOM 586 N N . LYS A 1 80 ? -3.782 21.703 11.145 1.00 64.12 80 LYS A N 1
ATOM 587 C CA . LYS A 1 80 ? -4.344 22.991 10.702 1.00 64.12 80 LYS A CA 1
ATOM 588 C C . LYS A 1 80 ? -4.531 23.061 9.183 1.00 64.12 80 LYS A C 1
ATOM 590 O O . LYS A 1 80 ? -5.598 23.468 8.742 1.00 64.12 80 LYS A O 1
ATOM 595 N N . SER A 1 81 ? -3.537 22.646 8.393 1.00 68.94 81 SER A N 1
ATOM 596 C CA . SER A 1 81 ? -3.639 22.671 6.927 1.00 68.94 81 SER A CA 1
ATOM 597 C C . SER A 1 81 ? -4.639 21.639 6.417 1.00 68.94 81 SER A C 1
ATOM 599 O O . SER A 1 81 ? -5.388 21.924 5.491 1.00 68.94 81 SER A O 1
ATOM 601 N N . LEU A 1 82 ? -4.716 20.472 7.062 1.00 68.06 82 LEU A N 1
ATOM 602 C CA . LEU A 1 82 ? -5.679 19.433 6.714 1.00 68.06 82 LEU A CA 1
ATOM 603 C C . LEU A 1 82 ? -7.113 19.875 7.030 1.00 68.06 82 LEU A C 1
ATOM 605 O O . LEU A 1 82 ? -7.988 19.694 6.193 1.00 68.06 82 LEU A O 1
ATOM 609 N N . HIS A 1 83 ? -7.345 20.526 8.176 1.00 66.31 83 HIS A N 1
ATOM 610 C CA . HIS A 1 83 ? -8.649 21.123 8.490 1.00 66.31 83 HIS A CA 1
ATOM 611 C C . HIS A 1 83 ? -9.035 22.200 7.465 1.00 66.31 83 HIS A C 1
ATOM 613 O O . HIS A 1 83 ? -10.136 22.163 6.929 1.00 66.31 83 HIS A O 1
ATOM 619 N N . ALA A 1 84 ? -8.108 23.097 7.110 1.00 76.25 84 ALA A N 1
ATOM 620 C CA . ALA A 1 84 ? -8.348 24.127 6.097 1.00 76.25 84 ALA A CA 1
ATOM 621 C C . ALA A 1 84 ? -8.627 23.541 4.698 1.00 76.25 84 ALA A C 1
ATOM 623 O O . ALA A 1 84 ? -9.502 24.026 3.982 1.00 76.25 84 ALA A O 1
ATOM 624 N N . ALA A 1 85 ? -7.912 22.483 4.305 1.00 75.12 85 ALA A N 1
ATOM 625 C CA . ALA A 1 85 ? -8.158 21.777 3.050 1.00 75.12 85 ALA A CA 1
ATOM 626 C C . ALA A 1 85 ? -9.522 21.072 3.058 1.00 75.12 85 ALA A C 1
ATOM 628 O O . ALA A 1 85 ? -10.242 21.130 2.065 1.00 75.12 85 ALA A O 1
ATOM 629 N N . MET A 1 86 ? -9.904 20.444 4.174 1.00 77.94 86 MET A N 1
ATOM 630 C CA . MET A 1 86 ? -11.208 19.794 4.315 1.00 77.94 86 MET A CA 1
ATOM 631 C C . MET A 1 86 ? -12.362 20.794 4.263 1.00 77.94 86 MET A C 1
ATOM 633 O O . MET A 1 86 ? -13.306 20.545 3.522 1.00 77.94 86 MET A O 1
ATOM 637 N N . ASP A 1 87 ? -12.272 21.922 4.968 1.00 78.25 87 ASP A N 1
ATOM 638 C CA . ASP A 1 87 ? -13.306 22.969 4.936 1.00 78.25 87 ASP A CA 1
ATOM 639 C C . ASP A 1 87 ? -13.454 23.589 3.535 1.00 78.25 87 ASP A C 1
ATOM 641 O O . ASP A 1 87 ? -14.548 23.971 3.124 1.00 78.25 87 ASP A O 1
ATOM 645 N N . SER A 1 88 ? -12.350 23.672 2.783 1.00 79.00 88 SER A N 1
ATOM 646 C CA . SER A 1 88 ? -12.341 24.136 1.389 1.00 79.00 88 SER A CA 1
ATOM 647 C C . SER A 1 88 ? -12.983 23.127 0.428 1.00 79.00 88 SER A C 1
ATOM 649 O O . SER A 1 88 ? -13.721 23.507 -0.481 1.00 79.00 88 SER A O 1
ATOM 651 N N . LEU A 1 89 ? -12.717 21.832 0.622 1.00 79.38 89 LEU A N 1
ATOM 652 C CA . LEU A 1 89 ? -13.211 20.761 -0.250 1.00 79.38 89 LEU A CA 1
ATOM 653 C C . LEU A 1 89 ? -14.648 20.336 0.076 1.00 79.38 89 LEU A C 1
ATOM 655 O O . LEU A 1 89 ? -15.370 19.879 -0.811 1.00 79.38 89 LEU A O 1
ATOM 659 N N . PHE A 1 90 ? -15.065 20.473 1.333 1.00 72.56 90 PHE A N 1
ATOM 660 C CA . PHE A 1 90 ? -16.347 19.994 1.825 1.00 72.56 90 PHE A CA 1
ATOM 661 C C . PHE A 1 90 ? -17.010 21.073 2.682 1.00 72.56 90 PHE A C 1
ATOM 663 O O . PHE A 1 90 ? -16.539 21.403 3.766 1.00 72.56 90 PHE A O 1
ATOM 670 N N . SER A 1 91 ? -18.166 21.580 2.246 1.00 65.81 91 SER A N 1
ATOM 671 C CA . SER A 1 91 ? -19.035 22.358 3.133 1.00 65.81 91 SER A CA 1
ATOM 672 C C . SER A 1 91 ? -19.675 21.421 4.152 1.00 65.81 91 SER A C 1
ATOM 674 O O . SER A 1 91 ? -20.724 20.822 3.908 1.00 65.81 91 SER A O 1
ATOM 676 N N . VAL A 1 92 ? -19.027 21.267 5.304 1.00 62.06 92 VAL A N 1
ATOM 677 C CA . VAL A 1 92 ? -19.647 20.635 6.465 1.00 62.06 92 VAL A CA 1
ATOM 678 C C . VAL A 1 92 ? -20.689 21.614 6.994 1.00 62.06 92 VAL A C 1
ATOM 680 O O . VAL A 1 92 ? -20.350 22.668 7.522 1.00 62.06 92 VAL A O 1
ATOM 683 N N . HIS A 1 93 ? -21.973 21.286 6.851 1.00 53.94 93 HIS A N 1
ATOM 684 C CA . HIS A 1 93 ? -23.021 21.993 7.582 1.00 53.94 93 HIS A CA 1
ATOM 685 C C . HIS A 1 93 ? -22.868 21.662 9.072 1.00 53.94 93 HIS A C 1
ATOM 687 O O . HIS A 1 93 ? -23.424 20.677 9.560 1.00 53.94 93 HIS A O 1
ATOM 693 N N . THR A 1 94 ? -22.087 22.460 9.801 1.00 48.69 94 THR A N 1
ATOM 694 C CA . THR A 1 94 ? -22.107 22.456 11.263 1.00 48.69 94 THR A CA 1
ATOM 695 C C . THR A 1 94 ? -23.454 23.017 11.686 1.00 48.69 94 THR A C 1
ATOM 697 O O . THR A 1 94 ? -23.699 24.218 11.596 1.00 48.69 94 THR A O 1
ATOM 700 N N . LEU A 1 95 ? -24.372 22.135 12.076 1.00 46.41 95 LEU A N 1
ATOM 701 C CA . LEU A 1 95 ? -25.587 22.549 12.755 1.00 46.41 95 LEU A CA 1
ATOM 702 C C . LEU A 1 95 ? -25.159 23.143 14.100 1.00 46.41 95 LEU A C 1
ATOM 704 O O . LEU A 1 95 ? -24.838 22.409 15.033 1.00 46.41 95 LEU A O 1
ATOM 708 N N . ASP A 1 96 ? -25.117 24.471 14.164 1.00 43.91 96 ASP A N 1
ATOM 709 C CA . ASP A 1 96 ? -25.043 25.210 15.414 1.00 43.91 96 ASP A CA 1
ATOM 710 C C . ASP A 1 96 ? -26.202 24.758 16.302 1.00 43.91 96 ASP A C 1
ATOM 712 O O . ASP A 1 96 ? -27.378 25.011 16.035 1.00 43.91 96 ASP A O 1
ATOM 716 N N . THR A 1 97 ? -25.883 24.081 17.393 1.00 40.16 97 THR A N 1
ATOM 717 C CA . THR A 1 97 ? -26.713 24.139 18.589 1.00 40.16 97 THR A CA 1
ATOM 718 C C . THR A 1 97 ? -25.761 24.305 19.751 1.00 40.16 97 THR A C 1
ATOM 720 O O . THR A 1 97 ? -25.216 23.353 20.304 1.00 40.16 97 THR A O 1
ATOM 723 N N . ALA A 1 98 ? -25.504 25.579 20.030 1.00 46.56 98 ALA A N 1
ATOM 724 C CA . ALA A 1 98 ? -24.983 26.028 21.295 1.00 46.56 98 ALA A CA 1
ATOM 725 C C . ALA A 1 98 ? -25.882 25.487 22.408 1.00 46.56 98 ALA A C 1
ATOM 727 O O . ALA A 1 98 ? -27.066 25.795 22.425 1.00 46.56 98 ALA A O 1
ATOM 728 N N . ASP A 1 99 ? -25.297 24.729 23.327 1.00 37.22 99 ASP A N 1
ATOM 729 C CA . ASP A 1 99 ? -25.615 24.860 24.738 1.00 37.22 99 ASP A CA 1
ATOM 730 C C . ASP A 1 99 ? -24.331 24.659 25.544 1.00 37.22 99 ASP A C 1
ATOM 732 O O . ASP A 1 99 ? -23.510 23.771 25.310 1.00 37.22 99 ASP A O 1
ATOM 736 N N . SER A 1 100 ? -24.123 25.616 26.431 1.00 45.06 100 SER A N 1
ATOM 737 C CA . SER A 1 100 ? -22.901 25.925 27.149 1.00 45.06 100 SER A CA 1
ATOM 738 C C . SER A 1 100 ? -22.662 25.064 28.391 1.00 45.06 100 SER A C 1
ATOM 740 O O . SER A 1 100 ? -23.595 24.678 29.084 1.00 45.06 100 SER A O 1
ATOM 742 N N . SER A 1 101 ? -21.373 24.975 28.736 1.00 41.69 101 SER A N 1
ATOM 743 C CA . SER A 1 101 ? -20.791 24.819 30.079 1.00 41.69 101 SER A CA 1
ATOM 744 C C . SER A 1 101 ? -20.975 23.486 30.814 1.00 41.69 101 SER A C 1
ATOM 746 O O . SER A 1 101 ? -22.049 23.183 31.311 1.00 41.69 101 SER A O 1
ATOM 748 N N . SER A 1 102 ? -19.861 22.812 31.097 1.00 33.94 102 SER A N 1
ATOM 749 C CA . SER A 1 102 ? -19.170 23.029 32.375 1.00 33.94 102 SER A CA 1
ATOM 750 C C . SER A 1 102 ? -17.754 22.456 32.330 1.00 33.94 102 SER A C 1
ATOM 752 O O . SER A 1 102 ? -17.527 21.313 31.944 1.00 33.94 102 SER A O 1
ATOM 754 N N . THR A 1 103 ? -16.806 23.301 32.722 1.00 37.44 103 THR A N 1
ATOM 755 C CA . THR A 1 103 ? -15.496 22.955 33.270 1.00 37.44 103 THR A CA 1
ATOM 756 C C . THR A 1 103 ? -15.604 21.757 34.207 1.00 37.44 103 THR A C 1
ATOM 758 O O . THR A 1 103 ? -16.481 21.774 35.056 1.00 37.44 103 THR A O 1
ATOM 761 N N . ASP A 1 104 ? -14.700 20.785 34.087 1.00 33.25 104 ASP A N 1
ATOM 762 C CA . ASP A 1 104 ? -14.063 20.173 35.252 1.00 33.25 104 ASP A CA 1
ATOM 763 C C . ASP A 1 104 ? -12.711 19.587 34.841 1.00 33.25 104 ASP A C 1
ATOM 765 O O . ASP A 1 104 ? -12.576 18.573 34.156 1.00 33.25 104 ASP A O 1
ATOM 769 N N . GLN A 1 105 ? -11.691 20.327 35.254 1.00 44.66 105 GLN A N 1
ATOM 770 C CA . GLN A 1 105 ? -10.326 19.881 35.421 1.00 44.66 105 GLN A CA 1
ATOM 771 C C . GLN A 1 105 ? -10.304 18.921 36.616 1.00 44.66 105 GLN A C 1
ATOM 773 O O . GLN A 1 105 ? -10.624 19.326 37.730 1.00 44.66 105 GLN A O 1
ATOM 778 N N . ALA A 1 106 ? -9.899 17.671 36.404 1.00 37.34 106 ALA A N 1
ATOM 779 C CA . ALA A 1 106 ? -9.499 16.781 37.485 1.00 37.34 106 ALA A CA 1
ATOM 780 C C . ALA A 1 106 ? -8.149 16.157 37.133 1.00 37.34 106 ALA A C 1
ATOM 782 O O . ALA A 1 106 ? -8.027 15.343 36.217 1.00 37.34 106 ALA A O 1
ATOM 783 N N . ASP A 1 107 ? -7.141 16.622 37.863 1.00 34.34 107 ASP A N 1
ATOM 784 C CA . ASP A 1 107 ? -5.809 16.050 37.946 1.00 34.34 107 ASP A CA 1
ATOM 785 C C . ASP A 1 107 ? -5.848 14.579 38.384 1.00 34.34 107 ASP A C 1
ATOM 787 O O . ASP A 1 107 ? -6.634 14.180 39.239 1.00 34.34 107 ASP A O 1
ATOM 791 N N . SER A 1 108 ? -4.924 13.820 37.795 1.00 47.38 108 SER A N 1
ATOM 792 C CA . SER A 1 108 ? -4.156 12.711 38.368 1.00 47.38 108 SER A CA 1
ATOM 793 C C . SER A 1 108 ? -4.753 11.918 39.544 1.00 47.38 108 SER A C 1
ATOM 795 O O . SER A 1 108 ? -4.740 12.350 40.696 1.00 47.38 108 SER A O 1
ATOM 797 N N . ALA A 1 109 ? -5.072 10.652 39.270 1.00 35.03 109 ALA A N 1
ATOM 798 C CA . ALA A 1 109 ? -4.834 9.571 40.218 1.00 35.03 109 ALA A CA 1
ATOM 799 C C . ALA A 1 109 ? -4.353 8.331 39.452 1.00 35.03 109 ALA A C 1
ATOM 801 O O . ALA A 1 109 ? -5.067 7.761 38.628 1.00 35.03 109 ALA A O 1
ATOM 802 N N . GLU A 1 110 ? -3.109 7.939 39.714 1.00 48.38 110 GLU A N 1
ATOM 803 C CA . GLU A 1 110 ? -2.533 6.676 39.276 1.00 48.38 110 GLU A CA 1
ATOM 804 C C . GLU A 1 110 ? -3.373 5.494 39.784 1.00 48.38 110 GLU A C 1
ATOM 806 O O . GLU A 1 110 ? -3.553 5.316 40.988 1.00 48.38 110 GLU A O 1
ATOM 811 N N . ALA A 1 111 ? -3.820 4.630 38.873 1.00 37.06 111 ALA A N 1
ATOM 812 C CA . ALA A 1 111 ? -4.117 3.236 39.178 1.00 37.06 111 ALA A CA 1
ATOM 813 C C . ALA A 1 111 ? -3.931 2.392 37.913 1.00 37.06 111 ALA A C 1
ATOM 815 O O . ALA A 1 111 ? -4.626 2.551 36.913 1.00 37.06 111 ALA A O 1
ATOM 816 N N . LYS A 1 112 ? -2.941 1.501 37.985 1.00 44.09 112 LYS A N 1
ATOM 817 C CA . LYS A 1 112 ? -2.681 0.399 37.060 1.00 44.09 112 LYS A CA 1
ATOM 818 C C . LYS A 1 112 ? -3.968 -0.307 36.616 1.00 44.09 112 LYS A C 1
ATOM 820 O O . LYS A 1 112 ? -4.612 -0.953 37.434 1.00 44.09 112 LYS A O 1
ATOM 825 N N . ASP A 1 113 ? -4.191 -0.343 35.311 1.00 38.69 113 ASP A N 1
ATOM 826 C CA . ASP A 1 113 ? -4.346 -1.606 34.592 1.00 38.69 113 ASP A CA 1
ATOM 827 C C . ASP A 1 113 ? -3.882 -1.391 33.149 1.00 38.69 113 ASP A C 1
ATOM 829 O O . ASP A 1 113 ? -4.480 -0.641 32.381 1.00 38.69 113 ASP A O 1
ATOM 833 N N . SER A 1 114 ? -2.746 -1.983 32.787 1.00 51.34 114 SER A N 1
ATOM 834 C CA . SER A 1 114 ? -2.239 -1.974 31.417 1.00 51.34 114 SER A CA 1
ATOM 835 C C . SER A 1 114 ? -2.976 -3.039 30.611 1.00 51.34 114 SER A C 1
ATOM 837 O O . SER A 1 114 ? -2.365 -3.983 30.108 1.00 51.34 114 SER A O 1
ATOM 839 N N . THR A 1 115 ? -4.297 -2.934 30.524 1.00 54.66 115 THR A N 1
ATOM 840 C CA . THR A 1 115 ? -5.044 -3.674 29.519 1.00 54.66 115 THR A CA 1
ATOM 841 C C . THR A 1 115 ? -4.777 -2.966 28.195 1.00 54.66 115 THR A C 1
ATOM 843 O O . THR A 1 115 ? -5.217 -1.843 27.962 1.00 54.66 115 THR A O 1
ATOM 846 N N . GLU A 1 116 ? -3.954 -3.579 27.344 1.00 56.56 116 GLU A N 1
ATOM 847 C CA . GLU A 1 116 ? -3.693 -3.114 25.981 1.00 56.56 116 GLU A CA 1
ATOM 848 C C . GLU A 1 116 ? -5.007 -3.191 25.189 1.00 56.56 116 GLU A C 1
ATOM 850 O O . GLU A 1 116 ? -5.362 -4.216 24.605 1.00 56.56 116 GLU A O 1
ATOM 855 N N . VAL A 1 117 ? -5.805 -2.123 25.249 1.00 70.50 117 VAL A N 1
ATOM 856 C CA . VAL A 1 117 ? -7.090 -2.059 24.556 1.00 70.50 117 VAL A CA 1
ATOM 857 C C . VAL A 1 117 ? -6.813 -1.888 23.068 1.00 70.50 117 VAL A C 1
ATOM 859 O O . VAL A 1 117 ? -6.349 -0.839 22.621 1.00 70.50 117 VAL A O 1
ATOM 862 N N . LYS A 1 118 ? -7.124 -2.929 22.290 1.00 84.00 118 LYS A N 1
ATOM 863 C CA . LYS A 1 118 ? -7.082 -2.896 20.826 1.00 84.00 118 LYS A CA 1
ATOM 864 C C . LYS A 1 118 ? -7.830 -1.654 20.304 1.00 84.00 118 LYS A C 1
ATOM 866 O O . LYS A 1 118 ? -8.973 -1.431 20.717 1.00 84.00 118 LYS A O 1
ATOM 871 N N . PRO A 1 119 ? -7.250 -0.869 19.377 1.00 86.25 119 PRO A N 1
ATOM 872 C CA . PRO A 1 119 ? -7.912 0.322 18.860 1.00 86.25 119 PRO A CA 1
ATOM 873 C C . PRO A 1 119 ? -9.265 0.022 18.227 1.00 86.25 119 PRO A C 1
ATOM 875 O O . PRO A 1 119 ? -9.435 -0.969 17.513 1.00 86.25 119 PRO A O 1
ATOM 878 N N . THR A 1 120 ? -10.224 0.921 18.438 1.00 89.69 120 THR A N 1
ATOM 879 C CA . THR A 1 120 ? -11.522 0.850 17.760 1.00 89.69 120 THR A CA 1
ATOM 880 C C . THR A 1 120 ? -11.373 1.302 16.309 1.00 89.69 120 THR A C 1
ATOM 882 O O . THR A 1 120 ? -10.955 2.436 16.062 1.00 89.69 120 THR A O 1
ATOM 885 N N . LEU A 1 121 ? -11.742 0.435 15.362 1.00 91.44 121 LEU A N 1
ATOM 886 C CA . LEU A 1 121 ? -11.823 0.760 13.938 1.00 91.44 121 LEU A CA 1
ATOM 887 C C . LEU A 1 121 ? -13.012 1.697 13.685 1.00 91.44 121 LEU A C 1
ATOM 889 O O . LEU A 1 121 ? -14.132 1.404 14.098 1.0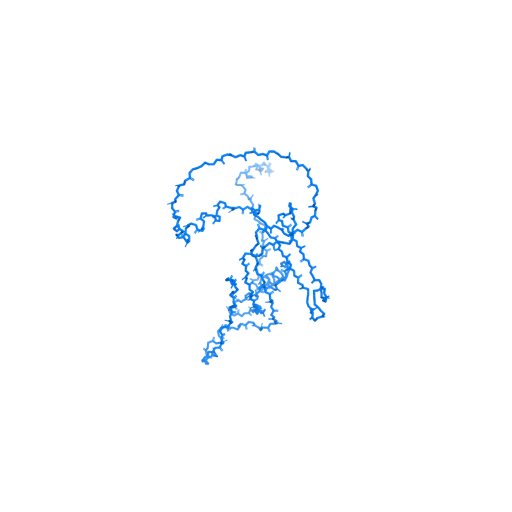0 91.44 121 LEU A O 1
ATOM 893 N N . LEU A 1 122 ? -12.759 2.822 13.022 1.00 91.50 122 LEU A N 1
ATOM 894 C CA . LEU A 1 122 ? -13.779 3.777 12.585 1.00 91.50 122 LEU A CA 1
ATOM 895 C C . LEU A 1 122 ? -14.170 3.551 11.128 1.00 91.50 122 LEU A C 1
ATOM 897 O O . LEU A 1 122 ? -15.344 3.638 10.783 1.00 91.50 122 LEU A O 1
ATOM 901 N N . TRP A 1 123 ? -13.172 3.290 10.287 1.00 94.50 123 TRP A N 1
ATOM 902 C CA . TRP A 1 123 ? -13.345 3.120 8.852 1.00 94.50 123 TRP A CA 1
ATOM 903 C C . TRP A 1 123 ? -12.200 2.295 8.275 1.00 94.50 123 TRP A C 1
ATOM 905 O O . TRP A 1 123 ? -11.065 2.398 8.752 1.00 94.50 123 TRP A O 1
ATOM 915 N N . SER A 1 124 ? -12.483 1.514 7.237 1.00 91.88 124 SER A N 1
ATOM 916 C CA . SER A 1 124 ? -11.453 0.852 6.448 1.00 91.88 124 SER A CA 1
ATOM 917 C C . SER A 1 124 ? -11.803 0.794 4.965 1.00 91.88 124 SER A C 1
ATOM 919 O 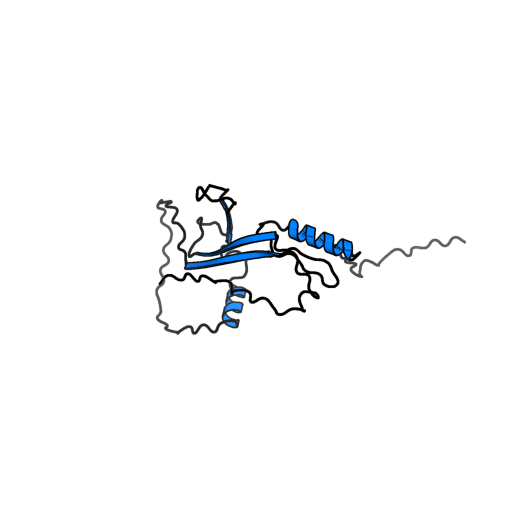O . SER A 1 124 ? -12.971 0.762 4.578 1.00 91.88 124 SER A O 1
ATOM 921 N N . ALA A 1 125 ? -10.764 0.734 4.140 1.00 93.31 125 ALA A N 1
ATOM 922 C CA . ALA A 1 125 ? -10.860 0.389 2.730 1.00 93.31 125 ALA A CA 1
ATOM 923 C C . ALA A 1 125 ? -9.737 -0.571 2.350 1.00 93.31 125 ALA A C 1
ATOM 925 O O . ALA A 1 125 ? -8.629 -0.496 2.887 1.00 93.31 125 ALA A O 1
ATOM 926 N N . LEU A 1 126 ? -10.034 -1.461 1.408 1.00 93.56 126 LEU A N 1
ATOM 927 C CA . LEU A 1 126 ? -9.078 -2.392 0.831 1.00 93.56 126 LEU A CA 1
ATOM 928 C C . LEU A 1 126 ? -9.133 -2.280 -0.689 1.00 93.56 126 LEU A C 1
ATOM 930 O O . LEU A 1 126 ? -10.219 -2.209 -1.266 1.00 93.56 126 LEU A O 1
ATOM 934 N N . TYR A 1 127 ? -7.970 -2.286 -1.330 1.00 92.12 127 TYR A N 1
ATOM 935 C CA . TYR A 1 127 ? -7.870 -2.332 -2.784 1.00 92.12 127 TYR A CA 1
ATOM 936 C C . TYR A 1 127 ? -6.666 -3.160 -3.219 1.00 92.12 127 TYR A C 1
ATOM 938 O O . TYR A 1 127 ? -5.721 -3.372 -2.460 1.00 92.12 127 TYR A O 1
ATOM 946 N N . ILE A 1 128 ? -6.724 -3.645 -4.455 1.00 93.12 128 ILE A N 1
ATOM 947 C CA . ILE A 1 128 ? -5.639 -4.388 -5.085 1.00 93.12 128 ILE A CA 1
ATOM 948 C C . ILE A 1 128 ? -5.105 -3.532 -6.224 1.00 93.12 128 ILE A C 1
ATOM 950 O O . ILE A 1 128 ? -5.873 -3.058 -7.060 1.00 93.12 128 ILE A O 1
ATOM 954 N N . GLN A 1 129 ? -3.796 -3.334 -6.234 1.00 91.88 129 GLN A N 1
ATOM 955 C CA . GLN A 1 129 ? -3.071 -2.610 -7.260 1.00 91.88 129 GLN A CA 1
ATOM 956 C C . GLN A 1 129 ? -2.295 -3.594 -8.131 1.00 91.88 129 GLN A C 1
ATOM 958 O O . GLN A 1 129 ? -1.588 -4.458 -7.616 1.00 91.88 129 GLN A O 1
ATOM 963 N N . ASP A 1 130 ? -2.404 -3.441 -9.447 1.00 91.06 130 ASP A N 1
ATOM 964 C CA . ASP A 1 130 ? -1.575 -4.184 -10.392 1.00 91.06 130 ASP A CA 1
ATOM 965 C C . ASP A 1 130 ? -0.185 -3.557 -10.455 1.00 91.06 130 ASP A C 1
ATOM 967 O O . ASP A 1 130 ? -0.055 -2.335 -10.555 1.00 91.06 130 ASP A O 1
ATOM 971 N N . LEU A 1 131 ? 0.846 -4.400 -10.397 1.00 88.81 131 LEU A N 1
ATOM 972 C CA . LEU A 1 131 ? 2.223 -3.972 -10.593 1.00 88.81 131 LEU A CA 1
ATOM 973 C C . LEU A 1 131 ? 2.488 -3.866 -12.085 1.00 88.81 131 LEU A C 1
ATOM 975 O O . LEU A 1 131 ? 2.648 -4.875 -12.768 1.00 88.81 131 LEU A O 1
ATOM 979 N N . ILE A 1 132 ? 2.482 -2.636 -12.581 1.00 86.88 132 ILE A N 1
ATOM 980 C CA . ILE A 1 132 ? 2.749 -2.315 -13.977 1.00 86.88 132 ILE A CA 1
ATOM 981 C C . ILE A 1 132 ? 4.220 -1.946 -14.090 1.00 86.88 132 ILE A C 1
ATOM 983 O O . ILE A 1 132 ? 4.706 -1.049 -13.395 1.00 86.88 132 ILE A O 1
ATOM 987 N N . GLU A 1 133 ? 4.926 -2.628 -14.981 1.00 83.25 133 GLU A N 1
ATOM 988 C CA . GLU A 1 133 ? 6.312 -2.303 -15.279 1.00 83.25 133 GLU A CA 1
ATOM 989 C C . GLU A 1 133 ? 6.422 -0.980 -16.050 1.00 83.25 133 GLU A C 1
ATOM 991 O O . GLU A 1 133 ? 5.594 -0.634 -16.899 1.00 83.25 133 GLU A O 1
ATOM 996 N N . GLY A 1 134 ? 7.486 -0.231 -15.767 1.00 78.25 134 GLY A N 1
ATOM 997 C CA . GLY A 1 134 ? 7.852 0.915 -16.587 1.00 78.25 134 GLY A CA 1
ATOM 998 C C . GLY A 1 134 ? 8.299 0.466 -17.976 1.00 78.25 134 GLY A C 1
ATOM 999 O O . GLY A 1 134 ? 8.840 -0.626 -18.159 1.00 78.25 134 GLY A O 1
ATOM 1000 N N . SER A 1 135 ? 8.096 1.318 -18.971 1.00 79.88 135 SER A N 1
ATOM 1001 C CA . SER A 1 135 ? 8.549 1.072 -20.334 1.00 79.88 135 SER A CA 1
ATOM 1002 C C . SER A 1 135 ? 9.212 2.323 -20.889 1.00 79.88 135 SER A C 1
ATOM 1004 O O . SER A 1 135 ? 8.877 3.451 -20.524 1.00 79.88 135 SER A O 1
ATOM 1006 N N . MET A 1 136 ? 10.172 2.115 -21.785 1.00 71.62 136 MET A N 1
ATOM 1007 C CA . MET A 1 136 ? 10.877 3.209 -22.430 1.00 71.62 136 MET A CA 1
ATOM 1008 C C . MET A 1 136 ? 10.813 3.041 -23.943 1.00 71.62 136 MET A C 1
ATOM 1010 O O . MET A 1 136 ? 11.539 2.226 -24.519 1.00 71.62 136 MET A O 1
ATOM 1014 N N . GLY A 1 137 ? 9.926 3.815 -24.564 1.00 73.50 137 GLY A N 1
ATOM 1015 C CA . GLY A 1 137 ? 9.793 3.970 -26.010 1.00 73.50 137 GLY A CA 1
ATOM 1016 C C . GLY A 1 137 ? 9.746 5.457 -26.386 1.00 73.50 137 GLY A C 1
ATOM 1017 O O . GLY A 1 137 ? 10.333 6.271 -25.677 1.00 73.50 137 GLY A O 1
ATOM 1018 N N . PRO A 1 138 ? 9.031 5.836 -27.462 1.00 78.06 138 PRO A N 1
ATOM 1019 C CA . PRO A 1 138 ? 8.764 7.244 -27.785 1.00 78.06 138 PRO A CA 1
ATOM 1020 C C . PRO A 1 138 ? 8.061 8.003 -26.648 1.00 78.06 138 PRO A C 1
ATOM 1022 O O . PRO A 1 138 ? 8.181 9.217 -26.539 1.00 78.06 138 PRO A O 1
ATOM 1025 N N . VAL A 1 139 ? 7.339 7.270 -25.798 1.00 79.50 139 VAL A N 1
ATOM 1026 C CA . VAL A 1 139 ? 6.759 7.741 -24.542 1.00 79.50 139 VAL A CA 1
ATOM 1027 C C . VAL A 1 139 ? 7.377 6.929 -23.405 1.00 79.50 139 VAL A C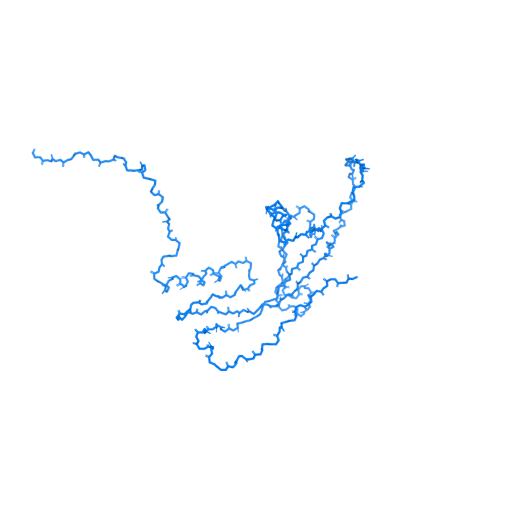 1
ATOM 1029 O O . VAL A 1 139 ? 7.571 5.716 -23.533 1.00 79.50 139 VAL A O 1
ATOM 1032 N N . VAL A 1 140 ? 7.694 7.600 -22.299 1.00 79.00 140 VAL A N 1
ATOM 1033 C CA . VAL A 1 140 ? 8.203 6.970 -21.077 1.00 79.00 140 VAL A CA 1
ATOM 1034 C C . VAL A 1 140 ? 7.034 6.692 -20.138 1.00 79.00 140 VAL A C 1
ATOM 1036 O O . VAL A 1 140 ? 6.257 7.597 -19.835 1.00 79.00 140 VAL A O 1
ATOM 1039 N N . THR A 1 141 ? 6.925 5.458 -19.650 1.00 80.69 141 THR A N 1
ATOM 1040 C CA . THR A 1 141 ? 5.999 5.095 -18.571 1.00 80.69 141 THR A CA 1
ATOM 1041 C C . THR A 1 141 ? 6.784 4.690 -17.331 1.00 80.69 141 THR A C 1
ATOM 1043 O O . THR A 1 141 ? 7.743 3.922 -17.408 1.00 80.69 141 THR A O 1
ATOM 1046 N N . THR A 1 142 ? 6.380 5.203 -16.172 1.00 81.12 142 THR A N 1
ATOM 1047 C CA . THR A 1 142 ? 6.986 4.864 -14.879 1.00 81.12 142 THR A CA 1
ATOM 1048 C C . THR A 1 142 ? 6.302 3.642 -14.267 1.00 81.12 142 THR A C 1
ATOM 1050 O O . THR A 1 142 ? 5.089 3.495 -14.439 1.00 81.12 142 THR A O 1
ATOM 1053 N N . PRO A 1 143 ? 7.036 2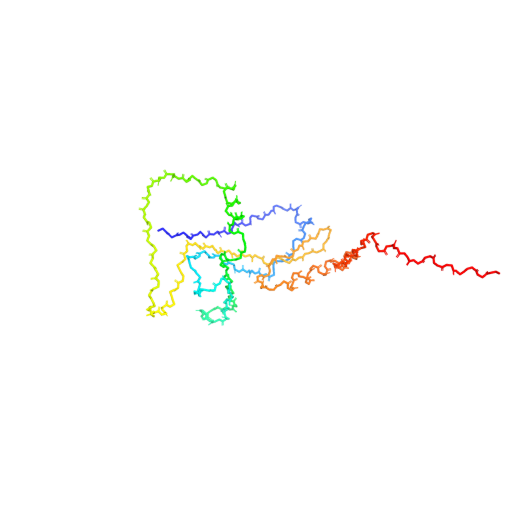.781 -13.539 1.00 82.06 143 PRO A N 1
ATOM 1054 C CA . PRO A 1 143 ? 6.422 1.662 -12.840 1.00 82.06 143 PRO A CA 1
ATOM 1055 C C . PRO A 1 143 ? 5.459 2.154 -11.752 1.00 82.06 143 PRO A C 1
ATOM 1057 O O . PRO A 1 143 ? 5.646 3.227 -11.173 1.00 82.06 143 PRO A O 1
ATOM 1060 N N . THR A 1 144 ? 4.431 1.365 -11.456 1.00 85.81 144 THR A N 1
ATOM 1061 C CA . THR A 1 144 ? 3.576 1.604 -10.282 1.00 85.81 144 THR A CA 1
ATOM 1062 C C . THR A 1 144 ? 4.348 1.362 -8.980 1.00 85.81 144 THR A C 1
ATOM 1064 O O . THR A 1 144 ? 5.269 0.546 -8.985 1.00 85.81 144 THR A O 1
ATOM 1067 N N . PRO A 1 145 ? 3.945 1.984 -7.852 1.00 84.50 145 PRO A N 1
ATOM 1068 C CA . PRO A 1 145 ? 4.459 1.631 -6.530 1.00 84.50 145 PRO A CA 1
ATOM 1069 C C . PRO A 1 145 ? 4.435 0.116 -6.284 1.00 84.50 145 PRO A C 1
ATOM 1071 O O . PRO A 1 145 ? 3.428 -0.540 -6.541 1.00 84.50 145 PRO A O 1
ATOM 1074 N N . ASP A 1 146 ? 5.548 -0.419 -5.791 1.00 82.44 146 ASP A N 1
ATOM 1075 C CA . ASP A 1 146 ? 5.819 -1.853 -5.614 1.00 82.44 146 ASP A CA 1
ATOM 1076 C C . ASP A 1 146 ? 5.280 -2.432 -4.291 1.00 82.44 146 ASP A C 1
ATOM 1078 O O . ASP A 1 146 ? 5.350 -3.638 -4.053 1.00 82.44 146 ASP A O 1
ATOM 1082 N N . GLY A 1 147 ? 4.735 -1.575 -3.424 1.00 81.25 147 GLY A N 1
ATOM 1083 C CA . GLY A 1 147 ? 4.281 -1.940 -2.082 1.00 81.25 147 GLY A CA 1
ATOM 1084 C C . GLY A 1 147 ? 5.410 -2.074 -1.058 1.00 81.25 147 GLY A C 1
ATOM 1085 O O . GLY A 1 147 ? 5.153 -2.480 0.079 1.00 81.25 147 GLY A O 1
ATOM 1086 N N . ASN A 1 148 ? 6.649 -1.748 -1.429 1.00 82.62 148 ASN A N 1
ATOM 1087 C CA . ASN A 1 148 ? 7.785 -1.743 -0.523 1.00 82.62 148 ASN A CA 1
ATOM 1088 C C . ASN A 1 148 ? 7.798 -0.462 0.326 1.00 82.62 148 ASN A C 1
ATOM 1090 O O . ASN A 1 148 ? 7.347 0.602 -0.092 1.00 82.62 148 ASN A O 1
ATOM 1094 N N . LEU A 1 149 ? 8.338 -0.550 1.542 1.00 79.31 149 LEU A N 1
ATOM 1095 C CA . LEU A 1 149 ? 8.506 0.618 2.420 1.00 79.31 149 LEU A CA 1
ATOM 1096 C C . LEU A 1 149 ? 9.699 1.486 2.024 1.00 79.31 149 LEU A C 1
ATOM 1098 O O . LEU A 1 149 ? 9.787 2.639 2.443 1.00 79.31 149 LEU A O 1
ATOM 1102 N N . ASN A 1 150 ? 10.644 0.918 1.279 1.00 83.06 150 ASN A N 1
ATOM 1103 C CA . ASN A 1 150 ? 11.786 1.654 0.765 1.00 83.06 150 ASN A CA 1
ATOM 1104 C C . ASN A 1 150 ? 11.566 2.027 -0.701 1.00 83.06 150 ASN A C 1
ATOM 1106 O O . ASN A 1 150 ? 10.836 1.362 -1.425 1.00 83.06 150 ASN A O 1
ATOM 1110 N N . TYR A 1 151 ? 12.253 3.080 -1.129 1.00 85.69 151 TYR A N 1
ATOM 1111 C CA . TYR A 1 151 ? 12.149 3.609 -2.484 1.00 85.69 151 TYR A CA 1
ATOM 1112 C C . TYR A 1 151 ? 13.249 3.083 -3.414 1.00 85.69 151 TYR A C 1
ATOM 1114 O O . TYR A 1 151 ? 13.466 3.668 -4.469 1.00 85.69 151 TYR A O 1
ATOM 1122 N N . ASN A 1 152 ? 13.981 2.024 -3.049 1.00 88.25 152 ASN A N 1
ATOM 1123 C CA . ASN A 1 152 ? 15.180 1.624 -3.794 1.00 88.25 152 ASN A CA 1
ATOM 1124 C C . ASN A 1 152 ? 14.863 1.249 -5.246 1.00 88.25 152 ASN A C 1
ATOM 1126 O O . ASN A 1 152 ? 15.578 1.677 -6.150 1.00 88.25 152 ASN A O 1
ATOM 1130 N N . ASP A 1 153 ? 13.771 0.520 -5.480 1.00 84.62 153 ASP A N 1
ATOM 1131 C CA . ASP A 1 153 ? 13.371 0.106 -6.829 1.00 84.62 153 ASP A CA 1
ATOM 1132 C C . ASP A 1 153 ? 12.891 1.298 -7.668 1.00 84.62 153 ASP A C 1
ATOM 1134 O O . ASP A 1 153 ? 13.223 1.405 -8.854 1.00 84.62 153 ASP A O 1
ATOM 1138 N N . LEU A 1 154 ? 12.195 2.254 -7.041 1.00 86.25 154 LEU A N 1
ATOM 1139 C CA . LEU A 1 154 ? 11.795 3.511 -7.675 1.00 86.25 154 LEU A CA 1
ATOM 1140 C C . LEU A 1 154 ? 13.015 4.371 -8.038 1.00 86.25 154 LEU A C 1
ATOM 1142 O O . LEU A 1 154 ? 13.131 4.825 -9.178 1.00 86.25 154 LEU A O 1
ATOM 1146 N N . ILE A 1 155 ? 13.943 4.572 -7.099 1.00 87.81 155 ILE A N 1
ATOM 1147 C CA . ILE A 1 155 ? 15.168 5.356 -7.312 1.00 87.81 155 ILE A CA 1
ATOM 1148 C C . ILE A 1 155 ? 16.047 4.692 -8.371 1.00 87.81 155 ILE A C 1
ATOM 1150 O O . ILE A 1 155 ? 16.509 5.364 -9.290 1.00 87.81 155 ILE A O 1
ATOM 1154 N N . GLY A 1 156 ? 16.221 3.371 -8.307 1.00 86.88 156 GLY A N 1
ATOM 1155 C CA . GLY A 1 156 ? 16.975 2.611 -9.301 1.00 86.88 156 GLY A CA 1
ATOM 1156 C C . GLY A 1 156 ? 16.354 2.683 -10.698 1.00 86.88 156 GLY A C 1
ATOM 1157 O O . GLY A 1 156 ? 17.075 2.830 -11.686 1.00 86.88 156 GLY A O 1
ATOM 1158 N N . SER A 1 157 ? 15.023 2.625 -10.797 1.00 82.75 157 SER A N 1
ATOM 1159 C CA . SER A 1 157 ? 14.308 2.792 -12.071 1.00 82.75 157 SER A CA 1
ATOM 1160 C C . SER A 1 157 ? 14.454 4.209 -12.624 1.00 82.75 157 SER A C 1
ATOM 1162 O O . SER A 1 157 ? 14.686 4.382 -13.820 1.00 82.75 157 SER A O 1
ATOM 1164 N N . THR A 1 158 ? 14.383 5.216 -11.753 1.00 85.94 158 THR A N 1
ATOM 1165 C CA . THR A 1 158 ? 14.559 6.624 -12.130 1.00 85.94 158 THR A CA 1
ATOM 1166 C C . THR A 1 158 ? 15.989 6.886 -12.604 1.00 85.94 158 THR A C 1
ATOM 1168 O O . THR A 1 158 ? 16.178 7.467 -13.666 1.00 85.94 158 THR A O 1
ATOM 1171 N N . LEU A 1 159 ? 17.006 6.376 -11.909 1.00 87.31 159 LEU A N 1
ATOM 1172 C CA . LEU A 1 159 ? 18.404 6.515 -12.328 1.00 87.31 159 LEU A CA 1
ATOM 1173 C C . LEU A 1 159 ? 18.648 5.926 -13.728 1.00 87.31 159 LEU A C 1
ATOM 1175 O O . LEU A 1 159 ? 19.270 6.567 -14.573 1.00 87.31 159 LEU A O 1
ATOM 1179 N N . LYS A 1 160 ? 18.121 4.724 -13.999 1.00 84.44 160 LYS A N 1
ATOM 1180 C CA . LYS A 1 160 ? 18.217 4.085 -15.326 1.00 84.44 160 LYS A CA 1
ATOM 1181 C C . LYS A 1 160 ? 17.565 4.922 -16.427 1.00 84.44 160 LYS A C 1
ATOM 1183 O O . LYS A 1 160 ? 18.034 4.899 -17.564 1.00 84.44 160 LYS A O 1
ATOM 1188 N N . LEU A 1 161 ? 16.485 5.634 -16.104 1.00 84.25 161 LEU A N 1
ATOM 1189 C CA . LEU A 1 161 ? 15.820 6.534 -17.039 1.00 84.25 161 LEU A CA 1
ATOM 1190 C C . LEU A 1 161 ? 16.726 7.721 -17.397 1.00 84.25 161 LEU A C 1
ATOM 1192 O O . LEU A 1 161 ? 16.927 7.976 -18.582 1.00 84.25 161 LEU A O 1
ATOM 1196 N N . PHE A 1 162 ? 17.317 8.386 -16.402 1.00 86.44 162 PHE A N 1
ATOM 1197 C CA . PHE A 1 162 ? 18.215 9.530 -16.616 1.00 86.44 162 PHE A CA 1
ATOM 1198 C C . PHE A 1 162 ? 19.483 9.152 -17.387 1.00 86.44 162 PHE A C 1
ATOM 1200 O O . PHE A 1 162 ? 19.833 9.824 -18.351 1.00 86.44 162 PHE A O 1
ATOM 1207 N N . GLN A 1 163 ? 20.094 8.005 -17.071 1.00 85.19 163 GLN A N 1
ATOM 1208 C CA . GLN A 1 163 ? 21.247 7.489 -17.825 1.00 85.19 163 GLN A CA 1
ATOM 1209 C C . GLN A 1 163 ? 20.962 7.329 -19.322 1.00 85.19 163 GLN A C 1
ATOM 1211 O O . GLN A 1 163 ? 21.859 7.462 -20.147 1.00 85.19 163 GLN A O 1
ATOM 1216 N N . LYS A 1 164 ? 19.715 7.024 -19.690 1.00 82.88 164 LYS A N 1
ATOM 1217 C CA . LYS A 1 164 ? 19.319 6.859 -21.090 1.00 82.88 164 LYS A CA 1
ATOM 1218 C C . LYS A 1 164 ? 18.897 8.171 -21.759 1.00 82.88 164 LYS A C 1
ATOM 1220 O O . LYS A 1 164 ? 18.807 8.212 -22.984 1.00 82.88 164 LYS A O 1
ATOM 1225 N N . LEU A 1 165 ? 18.651 9.219 -20.976 1.00 84.12 165 LEU A N 1
ATOM 1226 C CA . LEU A 1 165 ? 18.476 10.587 -21.463 1.00 84.12 165 LEU A CA 1
ATOM 1227 C C . LEU A 1 165 ? 19.815 11.324 -21.641 1.00 84.12 165 LEU A C 1
ATOM 1229 O O . LEU A 1 165 ? 19.797 12.441 -22.141 1.00 84.12 165 LEU A O 1
ATOM 1233 N N . ASP A 1 166 ? 20.940 10.686 -21.290 1.00 82.19 166 ASP A N 1
ATOM 1234 C CA . ASP A 1 166 ? 22.287 11.282 -21.296 1.00 82.19 166 ASP A CA 1
ATOM 1235 C C . ASP A 1 166 ? 22.357 12.570 -20.453 1.00 82.19 166 ASP A C 1
ATOM 1237 O O . ASP A 1 166 ? 23.043 13.529 -20.794 1.00 82.19 166 ASP A O 1
ATOM 1241 N N . ASP A 1 167 ? 21.590 12.587 -19.357 1.00 82.31 167 ASP A N 1
ATOM 1242 C CA . ASP A 1 167 ? 21.464 13.717 -18.437 1.00 82.31 167 ASP A CA 1
ATOM 1243 C C . ASP A 1 167 ? 21.952 13.333 -17.033 1.00 82.31 167 ASP A C 1
ATOM 1245 O O . ASP A 1 167 ? 21.915 12.161 -16.627 1.00 82.31 167 ASP A O 1
ATOM 1249 N N . GLU A 1 168 ? 22.414 14.326 -16.281 1.00 81.94 168 GLU A N 1
ATOM 1250 C CA . GLU A 1 168 ? 22.945 14.135 -14.938 1.00 81.94 168 GLU A CA 1
ATOM 1251 C C . GLU A 1 168 ? 21.811 13.928 -13.922 1.00 81.94 168 GLU A C 1
ATOM 1253 O O . GLU A 1 168 ? 20.814 14.650 -13.879 1.00 81.94 168 GLU A O 1
ATOM 1258 N N . PHE A 1 169 ? 21.961 12.918 -13.066 1.00 84.00 169 PHE A N 1
ATOM 1259 C CA . PHE A 1 169 ? 20.974 12.600 -12.041 1.00 84.00 169 PHE A CA 1
ATOM 1260 C C . PHE A 1 169 ? 21.266 13.382 -10.757 1.00 84.00 169 PHE A C 1
ATOM 1262 O O . PHE A 1 169 ? 22.119 12.977 -9.972 1.00 84.00 169 PHE A O 1
ATOM 1269 N N . PHE A 1 170 ? 20.517 14.468 -10.543 1.00 84.44 170 PHE A N 1
ATOM 1270 C CA . PHE A 1 170 ? 20.675 15.412 -9.424 1.00 84.44 170 PHE A CA 1
ATOM 1271 C C . PHE A 1 170 ? 22.044 16.123 -9.392 1.00 84.44 170 PHE A C 1
ATOM 1273 O O . PHE A 1 170 ? 22.805 15.920 -8.443 1.00 84.44 170 PHE A O 1
ATOM 1280 N N . PRO A 1 171 ? 22.351 16.986 -10.382 1.00 83.19 171 PRO A N 1
ATOM 1281 C CA . PRO A 1 171 ? 23.547 17.820 -10.330 1.00 83.19 171 PRO A CA 1
ATOM 1282 C C . PRO A 1 171 ? 23.525 18.731 -9.098 1.00 83.19 171 PRO A C 1
ATOM 1284 O O . PRO A 1 171 ? 22.480 19.266 -8.710 1.00 83.19 171 PRO A O 1
ATOM 1287 N N . GLU A 1 172 ? 24.689 18.928 -8.488 1.00 83.44 172 GLU A N 1
ATOM 1288 C CA . GLU A 1 172 ? 24.839 19.847 -7.366 1.00 83.44 172 GLU A CA 1
ATOM 1289 C C . GLU A 1 172 ? 24.608 21.287 -7.851 1.00 83.44 172 GLU A C 1
ATOM 1291 O O . GLU A 1 172 ? 25.244 21.762 -8.794 1.00 83.44 172 GLU A O 1
ATOM 1296 N N . THR A 1 173 ? 23.669 22.005 -7.233 1.00 80.25 173 THR A N 1
ATOM 1297 C CA . THR A 1 173 ? 23.437 23.409 -7.576 1.00 80.25 173 THR A CA 1
ATOM 1298 C C . THR A 1 173 ? 24.595 24.237 -7.038 1.00 80.25 173 THR A C 1
ATOM 1300 O O . THR A 1 173 ? 24.703 24.432 -5.825 1.00 80.25 173 THR A O 1
ATOM 1303 N N . ILE A 1 174 ? 25.452 24.743 -7.925 1.00 75.56 174 ILE A N 1
ATOM 1304 C CA . ILE A 1 174 ? 26.487 25.706 -7.552 1.00 75.56 174 ILE A CA 1
ATOM 1305 C C . ILE A 1 174 ? 25.769 26.989 -7.118 1.00 75.56 174 ILE A C 1
ATOM 1307 O O . ILE A 1 174 ? 25.349 27.796 -7.947 1.00 75.56 174 ILE A O 1
ATOM 1311 N N . ASN A 1 175 ? 25.599 27.173 -5.810 1.00 66.88 175 ASN A N 1
ATOM 1312 C CA . ASN A 1 175 ? 25.177 28.444 -5.235 1.00 66.88 175 ASN A CA 1
ATOM 1313 C C . ASN A 1 175 ? 26.366 29.405 -5.316 1.00 66.88 175 ASN A C 1
ATOM 1315 O O . ASN A 1 175 ? 27.042 29.656 -4.323 1.00 66.88 175 ASN A O 1
ATOM 1319 N N . THR A 1 176 ? 26.672 29.904 -6.514 1.00 58.91 176 THR A N 1
ATOM 1320 C CA . THR A 1 176 ? 27.528 31.080 -6.638 1.00 58.91 176 THR A CA 1
ATOM 1321 C C . THR A 1 176 ? 26.693 32.265 -6.187 1.00 58.91 176 THR A C 1
ATOM 1323 O O . THR A 1 176 ? 25.987 32.881 -6.987 1.00 58.91 176 THR A O 1
ATOM 1326 N N . ASP A 1 177 ? 26.744 32.564 -4.891 1.00 59.44 177 ASP A N 1
ATOM 1327 C CA . ASP A 1 177 ? 26.378 33.891 -4.427 1.00 59.44 177 ASP A CA 1
ATOM 1328 C C . ASP A 1 177 ? 27.262 34.872 -5.222 1.00 59.44 177 ASP A C 1
ATOM 1330 O O . ASP A 1 177 ? 28.490 34.732 -5.220 1.00 59.44 177 ASP A O 1
ATOM 1334 N N . PRO A 1 178 ? 26.702 35.844 -5.962 1.00 59.12 178 PRO A N 1
ATOM 1335 C CA . PRO A 1 178 ? 27.492 36.758 -6.792 1.00 59.12 178 PRO A CA 1
ATOM 1336 C C . PRO A 1 178 ? 28.456 37.647 -5.979 1.00 59.12 178 PRO A C 1
ATOM 1338 O O . PRO A 1 178 ? 29.179 38.451 -6.561 1.00 59.12 178 PRO A O 1
ATOM 1341 N N . SER A 1 179 ? 28.475 37.500 -4.649 1.00 57.75 179 SER A N 1
ATOM 1342 C CA . SER A 1 179 ? 29.358 38.187 -3.710 1.00 57.75 179 SER A CA 1
ATOM 1343 C C . SER A 1 179 ? 30.775 37.602 -3.624 1.00 57.75 179 SER A C 1
ATOM 1345 O O . SER A 1 179 ? 31.657 38.306 -3.141 1.00 57.75 179 SER A O 1
ATOM 1347 N N . ASP A 1 180 ? 31.023 36.373 -4.090 1.00 53.03 180 ASP A N 1
ATOM 1348 C CA . ASP A 1 180 ? 32.345 35.725 -3.956 1.00 53.03 180 ASP A CA 1
ATOM 1349 C C . ASP A 1 180 ? 33.325 36.066 -5.096 1.00 53.03 180 ASP A C 1
ATOM 1351 O O . ASP A 1 180 ? 34.415 35.506 -5.189 1.00 53.03 180 ASP A O 1
ATOM 1355 N N . LYS A 1 181 ? 32.969 37.012 -5.975 1.00 56.66 181 LYS A N 1
ATOM 1356 C CA . LYS A 1 181 ? 33.904 37.601 -6.945 1.00 56.66 181 LYS A CA 1
ATOM 1357 C C . LYS A 1 181 ? 34.443 38.929 -6.435 1.00 56.66 181 LYS A C 1
ATOM 1359 O O . LYS A 1 181 ? 34.181 39.971 -7.032 1.00 56.66 181 LYS A O 1
ATOM 1364 N N . LEU A 1 182 ? 35.193 38.893 -5.345 1.00 54.88 182 LEU A N 1
ATOM 1365 C CA . LEU A 1 182 ? 36.130 39.960 -5.028 1.00 54.88 182 LEU A CA 1
ATOM 1366 C C . LEU A 1 182 ? 37.482 39.331 -4.699 1.00 54.88 182 LEU A C 1
ATOM 1368 O O . LEU A 1 182 ? 37.564 38.407 -3.897 1.00 54.88 182 LEU A O 1
ATOM 1372 N N . ASP A 1 183 ? 38.495 39.892 -5.355 1.00 51.66 183 ASP A N 1
ATOM 1373 C CA . ASP A 1 183 ? 39.926 39.779 -5.084 1.00 51.66 183 ASP A CA 1
ATOM 1374 C C . ASP A 1 183 ? 40.651 38.565 -5.689 1.00 51.66 183 ASP A C 1
ATOM 1376 O O . ASP A 1 183 ? 40.770 37.524 -5.054 1.00 51.66 183 ASP A O 1
ATOM 1380 N N . ASP A 1 184 ? 41.199 38.739 -6.902 1.00 50.47 184 ASP A N 1
ATOM 1381 C CA . ASP A 1 184 ? 42.651 38.590 -7.140 1.00 50.47 184 ASP A CA 1
ATOM 1382 C C . ASP A 1 184 ? 43.046 39.080 -8.553 1.00 50.47 184 ASP A C 1
ATOM 1384 O O . ASP A 1 184 ? 43.303 38.289 -9.454 1.00 50.47 184 ASP A O 1
ATOM 1388 N N . ASP A 1 185 ? 43.081 40.402 -8.759 1.00 51.97 185 ASP A N 1
ATOM 1389 C CA . ASP A 1 185 ? 43.824 41.013 -9.874 1.00 51.97 185 ASP A CA 1
ATOM 1390 C C . ASP A 1 185 ? 45.008 41.802 -9.281 1.00 51.97 185 ASP A C 1
ATOM 1392 O O . ASP A 1 185 ? 45.022 43.036 -9.252 1.00 51.97 185 ASP A O 1
ATOM 1396 N N . GLY A 1 186 ? 45.976 41.071 -8.718 1.00 45.47 186 GLY A N 1
ATOM 1397 C CA . GLY A 1 186 ? 47.280 41.579 -8.288 1.00 45.47 186 GLY A CA 1
ATOM 1398 C C . GLY A 1 186 ? 48.370 41.294 -9.328 1.00 45.47 186 GLY A C 1
ATOM 1399 O O . GLY A 1 186 ? 48.716 40.145 -9.581 1.00 45.47 186 GLY A O 1
ATOM 1400 N N . ASP A 1 187 ? 48.904 42.365 -9.913 1.00 50.28 187 ASP A N 1
ATOM 1401 C CA . ASP A 1 187 ? 49.913 42.449 -10.978 1.00 50.28 187 ASP A CA 1
ATOM 1402 C C . ASP A 1 187 ? 51.075 41.429 -10.976 1.00 50.28 187 ASP A C 1
ATOM 1404 O O . ASP A 1 187 ? 51.815 41.284 -10.001 1.00 50.28 187 ASP A O 1
ATOM 1408 N N . LEU A 1 188 ? 51.376 40.894 -12.170 1.00 42.88 188 LEU A N 1
ATOM 1409 C CA . LEU A 1 188 ? 52.735 40.508 -12.574 1.00 42.88 188 LEU A CA 1
ATOM 1410 C C . LEU A 1 188 ? 52.934 40.762 -14.082 1.00 42.88 188 LEU A C 1
ATOM 1412 O O . LEU A 1 188 ? 52.830 39.864 -14.916 1.00 42.88 188 LEU A O 1
ATOM 1416 N N . LEU A 1 189 ? 53.219 42.017 -14.441 1.00 48.06 189 LEU A N 1
ATOM 1417 C CA . LEU A 1 189 ? 53.853 42.359 -15.716 1.00 48.06 189 LEU A CA 1
ATOM 1418 C C . LEU A 1 189 ? 55.344 42.600 -15.458 1.00 48.06 189 LEU A C 1
ATOM 1420 O O . LEU A 1 189 ? 55.736 43.657 -14.969 1.00 48.06 189 LEU A O 1
ATOM 1424 N N . GLU A 1 190 ? 56.173 41.607 -15.786 1.00 44.38 190 GLU A N 1
ATOM 1425 C CA . GLU A 1 190 ? 57.603 41.818 -16.019 1.00 44.38 190 GLU A CA 1
ATOM 1426 C C . GLU A 1 190 ? 57.799 42.633 -17.308 1.00 44.38 190 GLU A C 1
ATOM 1428 O O . GLU A 1 190 ? 57.332 42.249 -18.385 1.00 44.38 190 GLU A O 1
ATOM 1433 N N . SER A 1 191 ? 58.527 43.746 -17.208 1.00 43.78 191 SER A N 1
ATOM 1434 C CA . SER A 1 191 ? 59.338 44.347 -18.279 1.00 43.78 191 SER A CA 1
ATOM 1435 C C . SER A 1 191 ? 60.453 45.184 -17.667 1.00 43.78 191 SER A C 1
ATOM 1437 O O . SER A 1 191 ? 60.152 45.972 -16.743 1.00 43.78 191 SER A O 1
#

pLDDT: mean 70.79, std 19.57, range [33.25, 95.81]

Secondary structure (DSSP, 8-state):
---EEE-PPPP-PPP-SSSTTT--PPPEEEEEEEEEEEESS-SSTT-SEEEEEE-TTSSSTT--S-EEEEEE-TTSS-HHHHHHHHHHH----------------------------PPPEEEEEEEEEEEEPPEESSSEEPPPP-S-SS-HHHHHHHHHHHHHHT--SS-------GGG-----------

Foldseek 3Di:
DDAEDADDDDDPDDPDDDPCVVDVWADQPFKDKDKDFDFPDDLDPPDQWDKDKQQACRPHNRRPGIDIDIHHHPPPDDPPVVVVVCVVVDVDPPPDDDDDDDDDDDDDDDDDDPPSDGTHTPDMYMDMDTFIPWDDDPDTGATDDPPDPDCVVVVVSVVVVCVVVVHDDDDDPPPPPVVPPDDDPDDDDDD

Organism: Artemisia annua (NCBI:txid35608)

Sequence (191 aa):
MDPSITITPSPVNSPSEDISNVFKVGGVSGKVAHGICITKSSLKPNISSCLVIYPPRSLYPDQATSIWVLQLGSNIAEKKSLHAAMDSLFSVHTLDTADSSSTDQADSAEAKDSTEVKPTLLWSALYIQDLIEGSMGPVVTTPTPDGNLNYNDLIGSTLKLFQKLDDEFFPETINTDPSDKLDDDGDLLES